Protein AF-A0A969CED5-F1 (afdb_monomer)

pLDDT: mean 92.92, std 8.81, range [43.5, 98.62]

Solvent-accessible surface area (backbone atoms only — not comparable to full-atom values): 10241 Å² total; per-residue (Å²): 134,85,77,53,74,65,59,53,51,52,48,52,52,48,31,50,50,28,45,56,48,41,44,71,44,63,88,87,45,62,66,43,49,50,47,30,44,62,46,35,65,44,70,69,41,52,47,51,28,51,59,56,44,44,72,40,74,67,41,39,47,42,70,74,68,58,76,71,89,70,89,77,58,52,71,65,26,51,71,43,61,86,91,38,68,54,17,51,41,24,50,53,32,61,76,68,73,56,73,89,60,73,77,72,90,67,65,102,41,66,67,51,41,54,52,49,48,53,61,52,42,44,68,54,46,32,61,75,74,65,38,49,94,47,75,48,20,46,47,29,48,34,47,51,46,40,72,73,35,52,67,43,47,42,42,48,48,50,53,53,32,54,55,49,31,23,70,75,77,39,58,85,49,47,63,58,51,52,60,34,68,109

Mean predicted aligned error: 4.31 Å

Nearest PDB structures (foldseek):
  6e12-assembly1_B  TM=9.568E-01  e=4.615E-14  Nostoc sp. PCC 7120 = FACHB-418
  6e12-assembly1_A  TM=9.400E-01  e=1.239E-13  Nostoc sp. PCC 7120 = FACHB-418
  3msq-assembly1_A  TM=8.707E-01  e=7.153E-08  Nostoc punctiforme PCC 73102

Foldseek 3Di:
DDDDPVVVVVLVVQLVVLLVVLLVDDPPPPVSLVSNCVSQLDPVLLVVLLVVLCVDPVSVVCLVVLDDPPDDDLVVLCPDDPVDLSVLLSCQCVVVVHDQDDDDDFPNDSSSSVVRVCVRCVSSQCSVVVQHPPPLSLLLSLLVCCVNRPSRRSSVSVNVSSCVSCVPPNVVCVVSSVVSND

Sequence (182 aa):
MQNTVTEKQQREAQLLEAFINMVKSPDGDVEALGHLFQAASDRYSLQLIIDFLSQEPQGKRAFQERPRLGNVDLEALHQLPKTTLGYHYAVHMLSNNLKVLSAKEIPDDDLAFLTVHTTETHDCWHVVTGCSTHITGEIELEAFYVAQMSASRFWLALLAKNLLKSTLQEIETSGDYMDALC

Secondary structure (DSSP, 8-state):
-PPPHHHHHHHHHHHHHHHHHHHHSPTT-HHHHHHHHHHH--HHHHHHHHHHHTTSHHHHHHHHH-----S--HHHHHTS-TTSHHHHHHHHHHHTT----------S-HHHHHHHHHHHHHHHHHHHH---SSHHHHHHHHHHHHHHSTT-HHHHHHHHHHHHHHHHH-GGGHHHHHHTT-

Structure (mmCIF, N/CA/C/O backbone):
data_AF-A0A969CED5-F1
#
_entry.id   AF-A0A969CED5-F1
#
loop_
_atom_site.group_PDB
_atom_site.id
_atom_site.type_symbol
_atom_site.label_atom_id
_atom_site.label_alt_id
_atom_site.label_comp_id
_atom_site.label_asym_id
_atom_site.label_entity_id
_atom_site.label_seq_id
_atom_site.pdbx_PDB_ins_code
_atom_site.Cartn_x
_atom_site.Cartn_y
_atom_site.Cartn_z
_atom_site.occupancy
_atom_site.B_iso_or_equiv
_atom_site.auth_seq_id
_atom_site.auth_comp_id
_atom_site.auth_asym_id
_atom_site.auth_atom_id
_atom_site.pdbx_PDB_model_num
ATOM 1 N N . MET A 1 1 ? 26.574 6.253 4.425 1.00 43.50 1 MET A N 1
ATOM 2 C CA . MET A 1 1 ? 27.425 5.545 3.442 1.00 43.50 1 MET A CA 1
ATOM 3 C C . MET A 1 1 ? 26.888 5.855 2.056 1.00 43.50 1 MET A C 1
ATOM 5 O O . MET A 1 1 ? 25.709 5.626 1.832 1.00 43.50 1 MET A O 1
ATOM 9 N N . GLN A 1 2 ? 27.692 6.448 1.171 1.00 50.50 2 GLN A N 1
ATOM 10 C CA . GLN A 1 2 ? 27.331 6.594 -0.244 1.00 50.50 2 GLN A CA 1
ATOM 11 C C . GLN A 1 2 ? 27.532 5.235 -0.922 1.00 50.50 2 GLN A C 1
ATOM 13 O O . GLN A 1 2 ? 28.643 4.712 -0.895 1.00 50.50 2 GLN A O 1
ATOM 18 N N . ASN A 1 3 ? 26.464 4.659 -1.479 1.00 56.81 3 ASN A N 1
ATOM 19 C CA . ASN A 1 3 ? 26.548 3.421 -2.255 1.00 56.81 3 ASN A CA 1
ATOM 20 C C . ASN A 1 3 ? 27.474 3.619 -3.458 1.00 56.81 3 ASN A C 1
ATOM 22 O O . ASN A 1 3 ? 27.486 4.688 -4.080 1.00 56.81 3 ASN A O 1
ATOM 26 N N . THR A 1 4 ? 28.225 2.581 -3.801 1.00 73.50 4 THR A N 1
ATOM 27 C CA . THR A 1 4 ? 29.058 2.577 -5.006 1.00 73.50 4 THR A CA 1
ATOM 28 C C . THR A 1 4 ? 28.176 2.670 -6.259 1.00 73.50 4 THR A C 1
ATOM 30 O O . THR A 1 4 ? 27.009 2.272 -6.257 1.00 73.50 4 THR A O 1
ATOM 33 N N . VAL A 1 5 ? 28.717 3.216 -7.355 1.00 72.19 5 VAL A N 1
ATOM 34 C CA . VAL A 1 5 ? 27.982 3.374 -8.628 1.00 72.19 5 VAL A CA 1
ATOM 35 C C . VAL A 1 5 ? 27.380 2.040 -9.100 1.00 72.19 5 VAL A C 1
ATOM 37 O O . VAL A 1 5 ? 26.240 2.011 -9.557 1.00 72.19 5 VAL A O 1
ATOM 40 N N . THR A 1 6 ? 28.102 0.936 -8.899 1.00 78.06 6 THR A N 1
ATOM 41 C CA . THR A 1 6 ? 27.682 -0.422 -9.265 1.00 78.06 6 THR A CA 1
ATOM 42 C C . THR A 1 6 ? 26.478 -0.912 -8.456 1.00 78.06 6 THR A C 1
ATOM 44 O O . THR A 1 6 ? 25.535 -1.449 -9.028 1.00 78.06 6 THR A O 1
ATOM 47 N N . GLU A 1 7 ? 26.451 -0.677 -7.140 1.00 76.69 7 GLU A N 1
ATOM 48 C CA . GLU A 1 7 ? 25.318 -1.061 -6.277 1.00 76.69 7 GLU A CA 1
ATOM 49 C C . GLU A 1 7 ? 24.047 -0.282 -6.632 1.00 76.69 7 GLU A C 1
ATOM 51 O O . GLU A 1 7 ? 22.943 -0.829 -6.623 1.00 76.69 7 GLU A O 1
ATOM 56 N N . LYS A 1 8 ? 24.194 1.003 -6.981 1.00 78.50 8 LYS A N 1
ATOM 57 C CA . LYS A 1 8 ? 23.075 1.830 -7.442 1.00 78.50 8 LYS A CA 1
ATOM 58 C C . LYS A 1 8 ? 22.489 1.290 -8.751 1.00 78.50 8 LYS A C 1
ATOM 60 O O . LYS A 1 8 ? 21.273 1.138 -8.839 1.00 78.50 8 LYS A O 1
ATOM 65 N N . GLN A 1 9 ? 23.344 0.979 -9.724 1.00 84.69 9 GLN A N 1
ATOM 66 C CA . GLN A 1 9 ? 22.935 0.419 -11.016 1.00 84.69 9 GLN A CA 1
ATOM 67 C C . GLN A 1 9 ? 22.266 -0.951 -10.863 1.00 84.69 9 GLN A C 1
ATOM 69 O O . GLN A 1 9 ? 21.246 -1.209 -11.497 1.00 84.69 9 GLN A O 1
ATOM 74 N N . GLN A 1 10 ? 22.791 -1.812 -9.988 1.00 86.31 10 GLN A N 1
ATOM 75 C CA . GLN A 1 10 ? 22.206 -3.126 -9.729 1.00 86.31 10 GLN A CA 1
ATOM 76 C C . GLN A 1 10 ? 20.806 -3.021 -9.110 1.00 86.31 10 GLN A C 1
ATOM 78 O O . GLN A 1 10 ? 19.889 -3.705 -9.559 1.00 86.31 10 GLN A O 1
ATOM 83 N N . ARG A 1 11 ? 20.612 -2.131 -8.128 1.00 85.50 11 ARG A N 1
ATOM 84 C CA . ARG A 1 11 ? 19.289 -1.875 -7.537 1.00 85.50 11 ARG A CA 1
ATOM 85 C C . ARG A 1 11 ? 18.303 -1.334 -8.573 1.00 85.50 11 ARG A C 1
ATOM 87 O O . ARG A 1 11 ? 17.153 -1.752 -8.598 1.00 85.50 11 ARG A O 1
ATOM 94 N N . GLU A 1 12 ? 18.735 -0.388 -9.406 1.00 90.62 12 GLU A N 1
ATOM 95 C CA . GLU A 1 12 ? 17.894 0.167 -10.476 1.00 90.62 12 GLU A CA 1
ATOM 96 C C . GLU A 1 12 ? 17.457 -0.915 -11.469 1.00 90.62 12 GLU A C 1
ATOM 98 O O . GLU A 1 12 ? 16.282 -0.964 -11.823 1.00 90.62 12 GLU A O 1
ATOM 103 N N . ALA A 1 13 ? 18.360 -1.822 -11.850 1.00 93.31 13 ALA A N 1
ATOM 104 C CA . ALA A 1 13 ? 18.027 -2.956 -12.707 1.00 93.31 13 ALA A CA 1
ATOM 105 C C . ALA A 1 13 ? 17.014 -3.908 -12.048 1.00 93.31 13 ALA A C 1
ATOM 107 O O . ALA A 1 13 ? 16.030 -4.274 -12.684 1.00 93.31 13 ALA A O 1
ATOM 108 N N . GLN A 1 14 ? 17.208 -4.254 -10.770 1.00 93.56 14 GLN A N 1
ATOM 109 C CA . GLN A 1 14 ? 16.284 -5.115 -10.018 1.00 93.56 14 GLN A CA 1
ATOM 110 C C . GLN A 1 14 ? 14.892 -4.492 -9.879 1.00 93.56 14 GLN A C 1
ATOM 112 O O . GLN A 1 14 ? 13.887 -5.173 -10.069 1.00 93.56 14 GLN A O 1
ATOM 117 N N . LEU A 1 15 ? 14.825 -3.192 -9.579 1.00 95.31 15 LEU A N 1
ATOM 118 C CA . LEU A 1 15 ? 13.556 -2.475 -9.493 1.00 95.31 15 LEU A CA 1
ATOM 119 C C . LEU A 1 15 ? 12.855 -2.422 -10.850 1.00 95.31 15 LEU A C 1
ATOM 121 O O . LEU A 1 15 ? 11.652 -2.657 -10.914 1.00 95.31 15 LEU A O 1
ATOM 125 N N . LEU A 1 16 ? 13.590 -2.153 -11.931 1.00 97.25 16 LEU A N 1
ATOM 126 C CA . LEU A 1 16 ? 13.022 -2.140 -13.276 1.00 97.25 16 LEU A CA 1
ATOM 127 C C . LEU A 1 16 ? 12.489 -3.522 -13.675 1.00 97.25 16 LEU A C 1
ATOM 129 O O . LEU A 1 16 ? 11.396 -3.615 -14.223 1.00 97.25 16 LEU A O 1
ATOM 133 N N . GLU A 1 17 ? 13.228 -4.590 -13.381 1.00 97.62 17 GLU A N 1
ATOM 134 C CA . GLU A 1 17 ? 12.795 -5.963 -13.647 1.00 97.62 17 GLU A CA 1
ATOM 135 C C . GLU A 1 17 ? 11.512 -6.306 -12.880 1.00 97.62 17 GLU A C 1
ATOM 137 O O . GLU A 1 17 ? 10.526 -6.724 -13.490 1.00 97.62 17 GLU A O 1
ATOM 142 N N . ALA A 1 18 ? 11.484 -6.059 -11.566 1.00 97.81 18 ALA A N 1
ATOM 143 C CA . ALA A 1 18 ? 10.308 -6.311 -10.736 1.00 97.81 18 ALA A CA 1
ATOM 144 C C . ALA A 1 18 ? 9.096 -5.477 -11.185 1.00 97.81 18 ALA A C 1
ATOM 146 O O . ALA A 1 18 ? 7.983 -5.993 -11.268 1.00 97.81 18 ALA A O 1
ATOM 147 N N . PHE A 1 19 ? 9.316 -4.209 -11.542 1.00 98.19 19 PHE A N 1
ATOM 148 C CA . PHE A 1 19 ? 8.282 -3.321 -12.067 1.00 98.19 19 PHE A CA 1
ATOM 149 C C . PHE A 1 19 ? 7.692 -3.841 -13.383 1.00 98.19 19 PHE A C 1
ATOM 151 O O . PHE A 1 19 ? 6.476 -3.956 -13.510 1.00 98.19 19 PHE A O 1
ATOM 158 N N . ILE A 1 20 ? 8.534 -4.210 -14.353 1.00 98.00 20 ILE A N 1
ATOM 159 C CA . ILE A 1 20 ? 8.073 -4.743 -15.643 1.00 98.00 20 ILE A CA 1
ATOM 160 C C . ILE A 1 20 ? 7.352 -6.083 -15.469 1.00 98.00 20 ILE A C 1
ATOM 162 O O . ILE A 1 20 ? 6.373 -6.334 -16.172 1.00 98.00 20 ILE A O 1
ATOM 166 N N . ASN A 1 21 ? 7.801 -6.930 -14.543 1.00 97.75 21 ASN A N 1
ATOM 167 C CA . ASN A 1 21 ? 7.100 -8.170 -14.218 1.00 97.75 21 ASN A CA 1
ATOM 168 C C . ASN A 1 21 ? 5.711 -7.872 -13.635 1.00 97.75 21 ASN A C 1
ATOM 170 O O . ASN A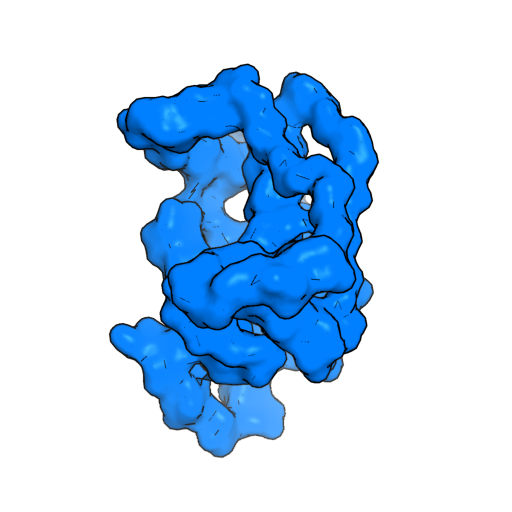 1 21 ? 4.731 -8.410 -14.140 1.00 97.75 21 ASN A O 1
ATOM 174 N N . MET A 1 22 ? 5.599 -6.932 -12.692 1.00 97.75 22 MET A N 1
ATOM 175 C CA . MET A 1 22 ? 4.310 -6.522 -12.120 1.00 97.75 22 MET A CA 1
ATOM 176 C C . MET A 1 22 ? 3.347 -5.928 -13.163 1.00 97.75 22 MET A C 1
ATOM 178 O O . MET A 1 22 ? 2.151 -6.189 -13.109 1.00 97.75 22 MET A O 1
ATOM 182 N N . VAL A 1 23 ? 3.844 -5.163 -14.144 1.00 97.69 23 VAL A N 1
ATOM 183 C CA . VAL A 1 23 ? 3.026 -4.630 -15.260 1.00 97.69 23 VAL A CA 1
ATOM 184 C C . VAL A 1 23 ? 2.427 -5.752 -16.118 1.00 97.69 23 VAL A C 1
ATOM 186 O O . VAL A 1 23 ? 1.328 -5.608 -16.653 1.00 97.69 23 VAL A O 1
ATOM 189 N N . LYS A 1 24 ? 3.156 -6.859 -16.289 1.00 96.44 24 LYS A N 1
ATOM 190 C CA . LYS A 1 24 ? 2.720 -8.013 -17.092 1.00 96.44 24 LYS A CA 1
ATOM 191 C C . LYS A 1 24 ? 1.830 -8.980 -16.313 1.00 96.44 24 LYS A C 1
ATOM 193 O O . LYS A 1 24 ? 1.131 -9.774 -16.937 1.00 96.44 24 LYS A O 1
ATOM 198 N N . SER A 1 25 ? 1.885 -8.941 -14.986 1.00 96.44 25 SER A N 1
ATOM 199 C CA . SER A 1 25 ? 1.093 -9.809 -14.124 1.00 96.44 25 SER A CA 1
ATOM 200 C C . SER A 1 25 ? -0.396 -9.422 -14.104 1.00 96.44 25 SER A C 1
ATOM 202 O O . SER A 1 25 ? -0.753 -8.246 -14.274 1.00 96.44 25 SER A O 1
ATOM 204 N N . PRO A 1 26 ? -1.295 -10.396 -13.869 1.00 93.56 26 PRO A N 1
ATOM 205 C CA . PRO A 1 26 ? -2.687 -10.120 -13.525 1.00 93.56 26 PRO A CA 1
ATOM 206 C C . PRO A 1 26 ? -2.795 -9.244 -12.271 1.00 93.56 26 PRO A C 1
ATOM 208 O O . PRO A 1 26 ? -1.907 -9.251 -11.416 1.00 93.56 26 PRO A O 1
ATOM 211 N N . ASP A 1 27 ? -3.892 -8.501 -12.136 1.00 88.12 27 ASP A N 1
ATOM 212 C CA . ASP A 1 27 ? -4.131 -7.743 -10.906 1.00 88.12 27 ASP A CA 1
ATOM 213 C C . ASP A 1 27 ? -4.367 -8.693 -9.730 1.00 88.12 27 ASP A C 1
ATOM 215 O O . ASP A 1 27 ? -4.957 -9.764 -9.880 1.00 88.12 27 ASP A O 1
ATOM 219 N N . GLY A 1 28 ? -3.847 -8.319 -8.561 1.00 85.38 28 GLY A N 1
ATOM 220 C CA . GLY A 1 28 ? -3.846 -9.181 -7.379 1.00 85.38 28 GLY A CA 1
ATOM 221 C C . GLY A 1 28 ? -2.768 -10.275 -7.372 1.00 85.38 28 GLY A C 1
ATOM 222 O O . GLY A 1 28 ? -2.798 -11.134 -6.492 1.00 85.38 28 GLY A O 1
ATOM 223 N N . ASP A 1 29 ? -1.804 -10.268 -8.303 1.00 95.06 29 ASP A N 1
ATOM 224 C CA . ASP A 1 29 ? -0.639 -11.164 -8.248 1.00 95.06 29 ASP A CA 1
ATOM 225 C C . ASP A 1 29 ? 0.262 -10.827 -7.044 1.00 95.06 29 ASP A C 1
ATOM 227 O O . ASP A 1 29 ? 1.101 -9.922 -7.074 1.00 95.06 29 ASP A O 1
ATOM 231 N N . VAL A 1 30 ? 0.065 -11.581 -5.962 1.00 91.94 30 VAL A N 1
ATOM 232 C CA . VAL A 1 30 ? 0.766 -11.399 -4.685 1.00 91.94 30 VAL A CA 1
ATOM 233 C C . VAL A 1 30 ? 2.266 -11.685 -4.769 1.00 91.94 30 VAL A C 1
ATOM 235 O O . VAL A 1 30 ? 3.037 -11.115 -3.996 1.00 91.94 30 VAL A O 1
ATOM 238 N N . GLU A 1 31 ? 2.702 -12.550 -5.689 1.00 95.44 31 GLU A N 1
ATOM 239 C CA . GLU A 1 31 ? 4.117 -12.897 -5.838 1.00 95.44 31 GLU A CA 1
ATOM 240 C C . GLU A 1 31 ? 4.862 -11.758 -6.536 1.00 95.44 31 GLU A C 1
ATOM 242 O O . GLU A 1 31 ? 5.879 -11.271 -6.030 1.00 95.44 31 GLU A O 1
ATOM 247 N N . ALA A 1 32 ? 4.318 -11.264 -7.650 1.00 97.19 32 ALA A N 1
ATOM 248 C CA . ALA A 1 32 ? 4.867 -10.103 -8.342 1.00 97.19 32 ALA A CA 1
ATOM 249 C C . ALA A 1 32 ? 4.854 -8.848 -7.451 1.00 97.19 32 ALA A C 1
ATOM 251 O O . ALA A 1 32 ? 5.842 -8.106 -7.418 1.00 97.19 32 ALA A O 1
ATOM 252 N N . LEU A 1 33 ? 3.788 -8.657 -6.663 1.00 95.69 33 LEU A N 1
ATOM 253 C CA . LEU A 1 33 ? 3.694 -7.583 -5.673 1.00 95.69 33 LEU A CA 1
ATOM 254 C C . LEU A 1 33 ? 4.808 -7.687 -4.624 1.00 95.69 33 LEU A C 1
ATOM 256 O O . LEU A 1 33 ? 5.460 -6.687 -4.324 1.00 95.69 33 LEU A O 1
ATOM 260 N N . GLY A 1 34 ? 5.061 -8.889 -4.099 1.00 94.81 34 GLY A N 1
ATOM 261 C CA . GLY A 1 34 ? 6.128 -9.142 -3.131 1.00 94.81 34 GLY A CA 1
ATOM 262 C C . GLY A 1 34 ? 7.522 -8.835 -3.686 1.00 94.81 34 GLY A C 1
ATOM 263 O O . GLY A 1 34 ? 8.332 -8.196 -3.009 1.00 94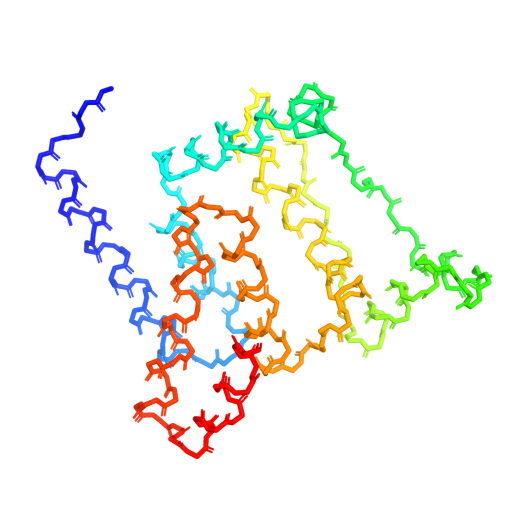.81 34 GLY A O 1
ATOM 264 N N . HIS A 1 35 ? 7.793 -9.212 -4.938 1.00 96.25 35 HIS A N 1
ATOM 265 C CA . HIS A 1 35 ? 9.052 -8.878 -5.610 1.00 96.25 35 HIS A CA 1
ATOM 266 C C . HIS A 1 35 ? 9.216 -7.368 -5.822 1.00 96.25 35 HIS A C 1
ATOM 268 O O . HIS A 1 35 ? 10.293 -6.825 -5.556 1.00 96.25 35 HIS A O 1
ATOM 274 N N . LEU A 1 36 ? 8.157 -6.670 -6.250 1.00 97.06 36 LEU A N 1
ATOM 275 C CA . LEU A 1 36 ? 8.177 -5.212 -6.382 1.00 97.06 36 LEU A CA 1
ATOM 276 C C . LEU A 1 36 ? 8.398 -4.539 -5.025 1.00 97.06 36 LEU A C 1
ATOM 278 O O . LEU A 1 36 ? 9.240 -3.647 -4.916 1.00 97.06 36 LEU A O 1
ATOM 282 N N . PHE A 1 37 ? 7.696 -4.997 -3.987 1.00 94.69 37 PHE A N 1
ATOM 283 C CA . PHE A 1 37 ? 7.855 -4.513 -2.620 1.00 94.69 37 PHE A CA 1
ATOM 284 C C . PHE A 1 37 ? 9.305 -4.633 -2.153 1.00 94.69 37 PHE A C 1
ATOM 286 O O . PHE A 1 37 ? 9.894 -3.647 -1.706 1.00 94.69 37 PHE A O 1
ATOM 293 N N . GLN A 1 38 ? 9.917 -5.806 -2.322 1.00 93.06 38 GLN A N 1
ATOM 294 C CA . GLN A 1 38 ? 11.307 -6.032 -1.942 1.00 93.06 38 GLN A CA 1
ATOM 295 C C . GLN A 1 38 ? 12.275 -5.131 -2.724 1.00 93.06 38 GLN A C 1
ATOM 297 O O . GLN A 1 38 ? 13.184 -4.549 -2.131 1.00 93.06 38 GLN A O 1
ATOM 302 N N . ALA A 1 39 ? 12.085 -4.991 -4.039 1.00 94.44 39 ALA A N 1
ATOM 303 C CA . ALA A 1 39 ? 12.972 -4.195 -4.886 1.00 94.44 39 ALA A CA 1
ATOM 304 C C . ALA A 1 39 ? 12.834 -2.677 -4.653 1.00 94.44 39 ALA A C 1
ATOM 306 O O . ALA A 1 39 ? 13.806 -1.932 -4.811 1.00 94.44 39 ALA A O 1
ATOM 307 N N . ALA A 1 40 ? 11.641 -2.211 -4.271 1.00 93.12 40 ALA A N 1
ATOM 308 C CA . ALA A 1 40 ? 11.347 -0.801 -4.020 1.00 93.12 40 ALA A CA 1
ATOM 309 C C . ALA A 1 40 ? 11.646 -0.351 -2.577 1.00 93.12 40 ALA A C 1
ATOM 311 O O . ALA A 1 40 ? 11.810 0.846 -2.340 1.00 93.12 40 ALA A O 1
ATOM 312 N N . SER A 1 41 ? 11.760 -1.282 -1.625 1.00 88.56 41 SER A N 1
ATOM 313 C CA . SER A 1 41 ? 11.956 -1.002 -0.193 1.00 88.56 41 SER A CA 1
ATOM 314 C C . SER A 1 41 ? 13.428 -0.830 0.190 1.00 88.56 41 SER A C 1
ATOM 316 O O . SER A 1 41 ? 13.980 -1.574 1.003 1.00 88.56 41 SER A O 1
ATOM 318 N N . ASP A 1 42 ? 14.109 0.157 -0.395 1.00 87.69 42 ASP A N 1
ATOM 319 C CA . ASP A 1 42 ? 15.497 0.439 -0.031 1.00 87.69 42 ASP A CA 1
ATOM 320 C C . ASP A 1 42 ? 15.617 1.308 1.228 1.00 87.69 42 ASP A C 1
ATOM 322 O O . ASP A 1 42 ? 14.859 2.252 1.442 1.00 87.69 42 ASP A O 1
ATOM 326 N N . ARG A 1 43 ? 16.663 1.057 2.026 1.00 90.44 43 ARG A N 1
ATOM 327 C CA . ARG A 1 43 ? 16.894 1.770 3.295 1.00 90.44 43 ARG A CA 1
ATOM 328 C C . ARG A 1 43 ? 16.890 3.294 3.169 1.00 90.44 43 ARG A C 1
ATOM 330 O O . ARG A 1 43 ? 16.482 3.966 4.105 1.00 90.44 43 ARG A O 1
ATOM 337 N N . TYR A 1 44 ? 17.359 3.842 2.048 1.00 91.25 44 TYR A N 1
ATOM 338 C CA . TYR A 1 44 ? 17.425 5.291 1.875 1.00 91.25 44 TYR A CA 1
ATOM 339 C C . TYR A 1 44 ? 16.035 5.923 1.742 1.00 91.25 44 TYR A C 1
ATOM 341 O O . TYR A 1 44 ? 15.761 6.895 2.438 1.00 91.25 44 TYR A O 1
ATOM 349 N N . SER A 1 45 ? 15.154 5.377 0.894 1.00 92.69 45 SER A N 1
ATOM 350 C CA . SER A 1 45 ? 13.787 5.904 0.767 1.00 92.69 45 SER A CA 1
ATOM 351 C C . SER A 1 45 ? 12.987 5.710 2.055 1.00 92.69 45 SER A C 1
ATOM 353 O O . SER A 1 45 ? 12.354 6.652 2.521 1.00 92.69 45 SER A O 1
ATOM 355 N N . LEU A 1 46 ? 13.103 4.539 2.689 1.00 93.88 46 LEU A N 1
ATOM 356 C CA . LEU A 1 46 ? 12.43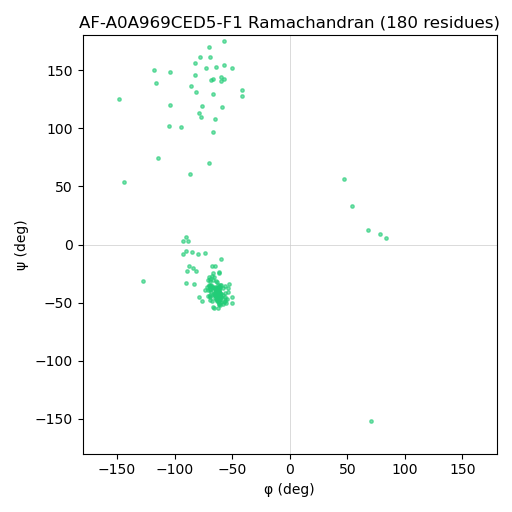7 4.258 3.963 1.00 93.88 46 LEU A CA 1
ATOM 357 C C . LEU A 1 46 ? 12.896 5.204 5.081 1.00 93.88 46 LEU A C 1
ATOM 359 O O . LEU A 1 46 ? 12.062 5.689 5.839 1.00 93.88 46 LEU A O 1
ATOM 363 N N . GLN A 1 47 ? 14.192 5.528 5.159 1.00 95.88 47 GLN A N 1
ATOM 364 C CA . GLN A 1 47 ? 14.686 6.488 6.150 1.00 95.88 47 GLN A CA 1
ATOM 365 C C . GLN A 1 47 ? 14.109 7.890 5.928 1.00 95.88 47 GLN A C 1
ATOM 367 O O . GLN A 1 47 ? 13.742 8.545 6.896 1.00 95.88 47 GLN A O 1
ATOM 372 N N . LEU A 1 48 ? 13.968 8.337 4.674 1.00 96.81 48 LEU A N 1
ATOM 373 C CA . LEU A 1 48 ? 13.339 9.630 4.378 1.00 96.81 48 LEU A CA 1
ATOM 374 C C . LEU A 1 48 ? 11.875 9.676 4.841 1.00 96.81 48 LEU A C 1
ATOM 376 O O . LEU A 1 48 ? 11.449 10.700 5.374 1.00 96.81 48 LEU A O 1
ATOM 380 N N . ILE A 1 49 ? 11.127 8.577 4.687 1.00 97.06 49 ILE A N 1
ATOM 381 C CA . ILE A 1 49 ? 9.752 8.471 5.200 1.00 97.06 49 ILE A CA 1
ATOM 382 C C . ILE A 1 49 ? 9.751 8.581 6.730 1.00 97.06 49 ILE A C 1
ATOM 384 O O . ILE A 1 49 ? 8.979 9.357 7.287 1.00 97.06 49 ILE A O 1
ATOM 388 N N . ILE A 1 50 ? 10.623 7.835 7.415 1.00 96.81 50 ILE A N 1
ATOM 389 C CA . ILE A 1 50 ? 10.718 7.845 8.885 1.00 96.81 50 ILE A CA 1
ATOM 390 C C . ILE A 1 50 ? 11.071 9.243 9.398 1.00 96.81 50 ILE A C 1
ATOM 392 O O . ILE A 1 50 ? 10.419 9.740 10.318 1.00 96.81 50 ILE A O 1
ATOM 396 N N . ASP A 1 51 ? 12.062 9.892 8.786 1.00 97.00 51 ASP A N 1
ATOM 397 C CA . ASP A 1 51 ? 12.499 11.240 9.149 1.00 97.00 51 ASP A CA 1
ATOM 398 C C . ASP A 1 51 ? 11.377 12.264 8.942 1.00 97.00 51 ASP A C 1
ATOM 400 O O . ASP A 1 51 ? 11.210 13.168 9.760 1.00 97.00 51 ASP A O 1
ATOM 404 N N . PHE A 1 52 ? 10.596 12.125 7.867 1.00 97.50 52 PHE A N 1
ATOM 405 C CA . PHE A 1 52 ? 9.437 12.971 7.590 1.00 97.50 52 PHE A CA 1
ATOM 406 C C . PHE A 1 52 ? 8.325 12.763 8.625 1.00 97.50 52 PHE A C 1
ATOM 408 O O . PHE A 1 52 ? 7.914 13.716 9.284 1.00 97.50 52 PHE A O 1
ATOM 415 N N . LEU A 1 53 ? 7.888 11.520 8.840 1.00 97.31 53 LEU A N 1
ATOM 416 C CA . LEU A 1 53 ? 6.812 11.193 9.782 1.00 97.31 53 LEU A CA 1
ATOM 417 C C . LEU A 1 53 ? 7.181 11.530 11.236 1.00 97.31 53 LEU A C 1
ATOM 419 O O . LEU A 1 53 ? 6.319 11.909 12.027 1.00 97.31 53 LEU A O 1
ATOM 423 N N . SER A 1 54 ? 8.462 11.438 11.598 1.00 97.31 54 SER A N 1
ATOM 424 C CA . SER A 1 54 ? 8.956 11.754 12.946 1.00 97.31 54 SER A CA 1
ATOM 425 C C . SER A 1 54 ? 9.001 13.252 13.264 1.00 97.31 54 SER A C 1
ATOM 427 O O . SER A 1 54 ? 9.268 13.618 14.413 1.00 97.31 54 SER A O 1
ATOM 429 N N . GLN A 1 55 ? 8.746 14.127 12.285 1.00 97.06 55 GLN A N 1
ATOM 430 C CA . GLN A 1 55 ? 8.564 15.561 12.536 1.00 97.06 55 GLN A CA 1
ATOM 431 C C . GLN A 1 55 ? 7.252 15.833 13.277 1.00 97.06 55 GLN A C 1
ATOM 433 O O . GLN A 1 55 ? 7.182 16.770 14.073 1.00 97.06 55 GLN A O 1
ATOM 438 N N . GLU A 1 56 ? 6.250 14.972 13.092 1.00 97.56 56 GLU A N 1
ATOM 439 C CA . GLU A 1 56 ? 4.980 15.059 13.800 1.00 97.56 56 GLU A CA 1
ATOM 440 C C . GLU A 1 56 ? 5.047 14.354 15.166 1.00 97.56 56 GLU A C 1
ATOM 442 O O . GLU A 1 56 ? 5.538 13.221 15.260 1.00 97.56 56 GLU A O 1
ATOM 447 N N . PRO A 1 57 ? 4.508 14.951 16.251 1.00 98.31 57 PRO A N 1
ATOM 448 C CA . PRO A 1 57 ? 4.547 14.347 17.584 1.00 98.31 57 PRO A CA 1
ATOM 449 C C . PRO A 1 57 ? 3.937 12.941 17.649 1.00 98.31 57 PRO A C 1
ATOM 451 O O . PRO A 1 57 ? 4.430 12.091 18.393 1.00 98.31 57 PRO A O 1
ATOM 454 N N . GLN A 1 58 ? 2.876 12.690 16.875 1.00 98.06 58 GLN A N 1
ATOM 455 C CA . GLN A 1 58 ? 2.241 11.375 16.790 1.00 98.06 58 GLN A CA 1
ATOM 456 C C . GLN A 1 58 ? 3.137 10.358 16.076 1.00 98.06 58 GLN A C 1
ATOM 458 O O . GLN A 1 58 ? 3.297 9.251 16.583 1.00 98.06 58 GLN A O 1
ATOM 463 N N . GLY A 1 59 ? 3.750 10.729 14.947 1.00 97.38 59 GLY A N 1
ATOM 464 C CA . GLY A 1 59 ? 4.655 9.843 14.212 1.00 97.38 59 GLY A CA 1
ATOM 465 C C . GLY A 1 59 ? 5.887 9.491 15.040 1.00 97.38 59 GLY A C 1
ATOM 466 O O . GLY A 1 59 ? 6.207 8.315 15.207 1.00 97.38 59 GLY A O 1
ATOM 467 N N . LYS A 1 60 ? 6.503 10.486 15.691 1.00 97.56 60 LYS A N 1
ATOM 468 C CA . LYS A 1 60 ? 7.620 10.260 16.618 1.00 97.56 60 LYS A CA 1
ATOM 469 C C . LYS A 1 60 ? 7.258 9.283 17.738 1.00 97.56 60 LYS A C 1
ATOM 471 O O . LYS A 1 60 ? 8.043 8.390 18.047 1.00 97.56 60 LYS A O 1
ATOM 476 N N . ARG A 1 61 ? 6.077 9.442 18.348 1.00 97.81 61 ARG A N 1
ATOM 477 C CA . ARG A 1 61 ? 5.592 8.520 19.384 1.00 97.81 61 ARG A CA 1
ATOM 478 C C . ARG A 1 61 ? 5.366 7.118 18.821 1.00 97.81 61 ARG A C 1
ATOM 480 O O . ARG A 1 61 ? 5.744 6.153 19.472 1.00 97.81 61 ARG A O 1
ATOM 487 N N . ALA A 1 62 ? 4.811 6.997 17.617 1.00 96.94 62 ALA A N 1
ATOM 488 C CA . ALA A 1 62 ? 4.576 5.703 16.985 1.00 96.94 62 ALA A CA 1
ATOM 489 C C . ALA A 1 62 ? 5.879 4.916 16.770 1.00 96.94 62 ALA A C 1
ATOM 491 O O . ALA A 1 62 ? 5.911 3.734 17.087 1.00 96.94 62 ALA A O 1
ATOM 492 N N . PHE A 1 63 ? 6.973 5.552 16.336 1.00 96.25 63 PHE A N 1
ATOM 493 C CA . PHE A 1 63 ? 8.277 4.874 16.219 1.00 96.25 63 PHE A CA 1
ATOM 494 C C . PHE A 1 63 ? 8.885 4.475 17.574 1.00 96.25 63 PHE A C 1
ATOM 496 O O . PHE A 1 63 ? 9.620 3.496 17.652 1.00 96.25 63 PHE A O 1
ATOM 503 N N . GLN A 1 64 ? 8.551 5.186 18.656 1.00 94.56 64 GLN A N 1
ATOM 504 C CA . GLN A 1 64 ? 8.995 4.846 20.014 1.00 94.56 64 GLN A CA 1
ATOM 505 C C . GLN A 1 64 ? 8.182 3.702 20.634 1.00 94.56 64 GLN A C 1
ATOM 507 O O . GLN A 1 64 ? 8.750 2.801 21.246 1.00 94.56 64 GLN A O 1
ATOM 512 N N . GLU A 1 65 ? 6.855 3.749 20.504 1.00 95.06 65 GLU A N 1
ATOM 513 C CA . GLU A 1 65 ? 5.924 2.808 21.144 1.00 95.06 65 GLU A CA 1
ATOM 514 C C . GLU A 1 65 ? 5.639 1.572 20.284 1.00 95.06 65 GLU A C 1
ATOM 516 O O . GLU A 1 65 ? 5.248 0.532 20.810 1.00 95.06 65 GLU A O 1
ATOM 521 N N . ARG A 1 66 ? 5.837 1.688 18.968 1.00 94.31 66 ARG A N 1
ATOM 522 C CA . ARG A 1 66 ? 5.616 0.657 17.945 1.00 94.31 66 ARG A CA 1
ATOM 523 C C . ARG A 1 66 ? 4.268 -0.059 18.092 1.00 94.31 66 ARG A C 1
ATOM 525 O O . ARG A 1 66 ? 4.237 -1.287 18.221 1.00 94.31 66 ARG A O 1
ATOM 532 N N . PRO A 1 67 ? 3.145 0.689 18.090 1.00 93.62 67 PRO A N 1
ATOM 533 C CA . PRO A 1 67 ? 1.822 0.114 18.288 1.00 93.62 67 PRO A CA 1
ATOM 534 C C . PRO A 1 67 ? 1.503 -0.923 17.207 1.00 93.62 67 PRO A C 1
ATOM 536 O O . PRO A 1 67 ? 1.804 -0.729 16.031 1.00 93.62 67 PRO A O 1
ATOM 539 N N . ARG A 1 68 ? 0.860 -2.016 17.621 1.00 91.44 68 ARG A N 1
ATOM 540 C CA . ARG A 1 68 ? 0.419 -3.113 16.752 1.00 91.44 68 ARG A CA 1
ATOM 541 C C . ARG A 1 68 ? -1.094 -3.235 16.797 1.00 91.44 68 ARG A C 1
ATOM 543 O O . ARG A 1 68 ? -1.683 -3.006 17.853 1.00 91.44 68 ARG A O 1
ATOM 550 N N . LEU A 1 69 ? -1.707 -3.692 15.705 1.00 90.50 69 LEU A N 1
ATOM 551 C CA . LEU A 1 69 ? -3.120 -4.102 15.733 1.00 90.50 69 LEU A CA 1
ATOM 552 C C . LEU A 1 69 ? -3.368 -5.260 16.711 1.00 90.50 69 LEU A C 1
ATOM 554 O O . LEU A 1 69 ? -4.404 -5.312 17.369 1.00 90.50 69 LEU A O 1
ATOM 558 N N . GLY A 1 70 ? -2.396 -6.167 16.836 1.00 87.06 70 GLY A N 1
ATOM 559 C CA . GLY A 1 70 ? -2.499 -7.336 17.704 1.00 87.06 70 GLY A CA 1
ATOM 560 C C . GLY A 1 70 ? -3.501 -8.367 17.182 1.00 87.06 70 GLY A C 1
ATOM 561 O O . GLY A 1 70 ? -3.711 -8.502 15.978 1.00 87.06 70 GLY A O 1
ATOM 562 N N . ASN A 1 71 ? -4.097 -9.130 18.099 1.00 89.56 71 ASN A N 1
ATOM 563 C CA . ASN A 1 71 ? -5.103 -10.127 17.745 1.00 89.56 71 ASN A CA 1
ATOM 564 C C . ASN A 1 71 ? -6.447 -9.436 17.506 1.00 89.56 71 ASN A C 1
ATOM 566 O O . ASN A 1 71 ? -7.050 -8.918 18.446 1.00 89.56 71 ASN A O 1
ATOM 570 N N . VAL A 1 72 ? -6.918 -9.468 16.261 1.00 93.50 72 VAL A N 1
ATOM 571 C CA . VAL A 1 72 ? -8.207 -8.892 15.874 1.00 93.50 72 VAL A CA 1
ATOM 572 C C . VAL A 1 72 ? -9.232 -10.003 15.668 1.00 93.50 72 VAL A C 1
ATOM 574 O O . VAL A 1 72 ? -9.060 -10.871 14.815 1.00 93.50 72 VAL A O 1
ATOM 577 N N . ASP A 1 73 ? -10.311 -9.955 16.444 1.00 95.94 73 ASP A N 1
ATOM 578 C CA . ASP A 1 73 ? -11.462 -10.848 16.319 1.00 95.94 73 ASP A CA 1
ATOM 579 C C . ASP A 1 73 ? -12.538 -10.179 15.449 1.00 95.94 73 ASP A C 1
ATOM 581 O O . ASP A 1 73 ? -13.272 -9.295 15.900 1.00 95.94 73 ASP A O 1
ATOM 585 N N . LEU A 1 74 ? -12.607 -10.580 14.175 1.00 97.50 74 LEU A N 1
ATOM 586 C CA . LEU A 1 74 ? -13.558 -10.015 13.211 1.00 97.50 74 LEU A CA 1
ATOM 587 C C . LEU A 1 74 ? -15.016 -10.289 13.599 1.00 97.50 74 LEU A C 1
ATOM 589 O O . LEU A 1 74 ? -15.885 -9.462 13.331 1.00 97.50 74 LEU A O 1
ATOM 593 N N . GLU A 1 75 ? -15.295 -11.421 14.241 1.00 97.25 75 GLU A N 1
ATOM 594 C CA . GLU A 1 75 ? -16.648 -11.800 14.643 1.00 97.25 75 GLU A CA 1
ATOM 595 C C . GLU A 1 75 ? -17.117 -10.913 15.795 1.00 97.25 75 GLU A C 1
ATOM 597 O O . GLU A 1 75 ? -18.226 -10.374 15.738 1.00 97.25 75 GLU A O 1
ATOM 602 N N . ALA A 1 76 ? -16.251 -10.679 16.784 1.00 97.75 76 ALA A N 1
ATOM 603 C CA . ALA A 1 76 ? -16.512 -9.743 17.873 1.00 97.75 76 ALA A CA 1
ATOM 604 C C . ALA A 1 76 ? -16.677 -8.303 17.366 1.00 97.75 76 ALA A C 1
ATOM 606 O O . ALA A 1 76 ? -17.617 -7.611 17.766 1.00 97.75 76 ALA A O 1
ATOM 607 N N . LEU A 1 77 ? -15.811 -7.853 16.451 1.00 98.25 77 LEU A N 1
ATOM 608 C CA . LEU A 1 77 ? -15.917 -6.523 15.846 1.00 98.25 77 LEU A CA 1
ATOM 609 C C . LEU A 1 77 ? -17.219 -6.346 15.049 1.00 98.25 77 LEU A C 1
ATOM 611 O O . LEU A 1 77 ? -17.832 -5.279 15.109 1.00 98.25 77 LEU A O 1
ATOM 615 N N . HIS A 1 78 ? -17.692 -7.388 14.362 1.00 98.19 78 HIS A N 1
ATOM 616 C CA . HIS A 1 78 ? -18.945 -7.345 13.606 1.00 98.19 78 HIS A CA 1
ATOM 617 C C . HIS A 1 78 ? -20.194 -7.206 14.500 1.00 98.19 78 HIS A C 1
ATOM 619 O O . HIS A 1 78 ? -21.246 -6.787 14.018 1.00 98.19 78 HIS A O 1
ATOM 625 N N . GLN A 1 79 ? -20.095 -7.502 15.802 1.00 98.44 79 GLN A N 1
ATOM 626 C CA . GLN A 1 79 ? -21.182 -7.277 16.768 1.00 98.44 79 GLN A CA 1
ATOM 627 C C . GLN A 1 79 ? -21.223 -5.848 17.335 1.00 98.44 79 GLN A C 1
ATOM 629 O O . GLN A 1 79 ? -22.148 -5.508 18.078 1.00 98.44 79 GLN A O 1
ATOM 634 N N . LEU A 1 80 ? -20.240 -4.997 17.021 1.00 98.62 80 LEU A N 1
ATOM 635 C CA . LEU A 1 80 ? -20.224 -3.609 17.481 1.00 98.62 80 LEU A CA 1
ATOM 636 C C . LEU A 1 80 ? -21.323 -2.765 16.803 1.00 98.62 80 LEU A C 1
ATOM 638 O O . LEU A 1 80 ? -21.837 -3.131 15.744 1.00 98.62 80 LEU A O 1
ATOM 642 N N . PRO A 1 81 ? -21.691 -1.600 17.374 1.00 98.56 81 PRO A N 1
ATOM 643 C CA . PRO A 1 81 ? -22.643 -0.700 16.735 1.00 98.56 81 PRO A CA 1
ATOM 644 C C . PRO A 1 81 ? -22.189 -0.286 15.331 1.00 98.56 81 PRO A C 1
ATOM 646 O O . PRO A 1 81 ? -21.014 0.023 15.114 1.00 98.56 81 PRO A O 1
ATOM 649 N N . LYS A 1 82 ? -23.149 -0.176 14.403 1.00 98.19 82 LYS A N 1
ATOM 650 C CA . LYS A 1 82 ? -22.905 0.190 12.995 1.00 98.19 82 LYS A CA 1
ATOM 651 C C . LYS A 1 82 ? -22.248 1.556 12.789 1.00 98.19 82 LYS A C 1
ATOM 653 O O . LYS A 1 82 ? -21.834 1.858 11.688 1.00 98.19 82 LYS A O 1
ATOM 658 N N . THR A 1 83 ? -22.179 2.389 13.822 1.00 97.62 83 THR A N 1
ATOM 659 C CA . THR A 1 83 ? -21.538 3.710 13.787 1.00 97.62 83 THR A CA 1
ATOM 660 C C . THR A 1 83 ? -20.047 3.663 14.133 1.00 97.62 83 THR A C 1
ATOM 662 O O . THR A 1 83 ? -19.429 4.712 14.286 1.00 97.62 83 THR A O 1
ATOM 665 N N . THR A 1 84 ? -19.474 2.477 14.353 1.00 98.38 84 THR A N 1
ATOM 666 C CA . THR A 1 84 ? -18.084 2.314 14.799 1.00 98.38 84 THR A CA 1
ATOM 667 C C . THR A 1 84 ? -17.172 1.863 13.667 1.00 98.38 84 THR A C 1
ATOM 669 O O . THR A 1 84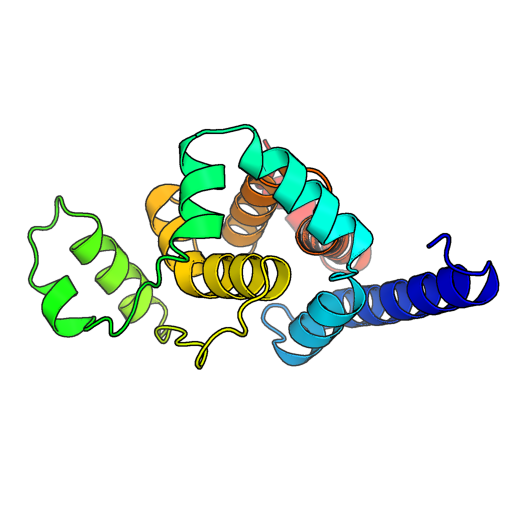 ? -17.573 1.078 12.809 1.00 98.38 84 THR A O 1
ATOM 672 N N . LEU A 1 85 ? -15.906 2.291 13.719 1.00 98.19 85 LEU A N 1
ATOM 673 C CA . LEU A 1 85 ? -14.869 1.811 12.803 1.00 98.19 85 LEU A CA 1
ATOM 674 C C . LEU A 1 85 ? -14.730 0.284 12.855 1.00 98.19 85 LEU A C 1
ATOM 676 O O . LEU A 1 85 ? -14.630 -0.348 11.814 1.00 98.19 85 LEU A O 1
ATOM 680 N N . GLY A 1 86 ? -14.774 -0.312 14.053 1.00 98.25 86 GLY A N 1
ATOM 681 C CA . GLY A 1 86 ? -14.637 -1.760 14.223 1.00 98.25 86 GLY A CA 1
ATOM 682 C C . GLY A 1 86 ? -15.692 -2.553 13.449 1.00 98.25 86 GLY A C 1
ATOM 683 O O . GLY A 1 86 ? -15.341 -3.503 12.754 1.00 98.25 86 GLY A O 1
ATOM 684 N N . TYR A 1 87 ? -16.958 -2.116 13.489 1.00 98.62 87 TYR A N 1
ATOM 685 C CA . TYR A 1 87 ? -18.020 -2.731 12.689 1.00 98.62 87 TYR A CA 1
ATOM 686 C C . TYR A 1 87 ? -17.715 -2.651 11.188 1.00 98.62 87 TYR A C 1
ATOM 688 O O . TYR A 1 87 ? -17.765 -3.663 10.492 1.00 98.62 87 TYR A O 1
ATOM 696 N N . HIS A 1 88 ? -17.364 -1.462 10.690 1.00 98.56 88 HIS A N 1
ATOM 697 C CA . HIS A 1 88 ? -17.074 -1.264 9.269 1.00 98.56 88 HIS A CA 1
ATOM 698 C C . HIS A 1 88 ? -15.831 -2.031 8.802 1.00 98.56 88 HIS A C 1
ATOM 700 O O . HIS A 1 88 ? -15.862 -2.618 7.723 1.00 98.56 88 HIS A O 1
ATOM 706 N N . TYR A 1 89 ? -14.787 -2.102 9.629 1.00 98.25 89 TYR A N 1
ATOM 707 C CA . TYR A 1 89 ? -13.606 -2.922 9.372 1.00 98.25 89 TYR A CA 1
ATOM 708 C C . TYR A 1 89 ? -13.960 -4.404 9.267 1.00 98.25 89 TYR A C 1
ATOM 710 O O . TYR A 1 89 ? -13.604 -5.051 8.286 1.00 98.25 89 TYR A O 1
ATOM 718 N N . ALA A 1 90 ? -14.742 -4.936 10.208 1.00 98.31 90 ALA A N 1
ATOM 719 C CA . ALA A 1 90 ? -15.176 -6.327 10.139 1.00 98.31 90 ALA A CA 1
ATOM 720 C C . ALA A 1 90 ? -16.014 -6.620 8.886 1.00 98.31 90 ALA A C 1
ATOM 722 O O . ALA A 1 90 ? -15.777 -7.621 8.212 1.00 98.31 90 ALA A O 1
ATOM 723 N N . VAL A 1 91 ? -16.955 -5.738 8.533 1.00 98.19 91 VAL A N 1
ATOM 724 C CA . VAL A 1 91 ? -17.755 -5.876 7.305 1.00 98.19 91 VAL A CA 1
ATOM 725 C C . VAL A 1 91 ? -16.867 -5.861 6.060 1.00 98.19 91 VAL A C 1
ATOM 727 O O . VAL A 1 91 ? -17.039 -6.716 5.190 1.00 98.19 91 VAL A O 1
ATOM 730 N N . HIS A 1 92 ? -15.909 -4.936 5.975 1.00 97.94 92 HIS A N 1
ATOM 731 C CA . HIS A 1 92 ? -14.959 -4.855 4.865 1.00 97.94 92 HIS A CA 1
ATOM 732 C C . HIS A 1 92 ? -14.156 -6.153 4.720 1.00 97.94 92 HIS A C 1
ATOM 734 O O . HIS A 1 92 ? -14.158 -6.754 3.646 1.00 97.94 92 HIS A O 1
ATOM 740 N N . MET A 1 93 ? -13.558 -6.642 5.809 1.00 97.81 93 MET A N 1
ATOM 741 C CA . MET A 1 93 ? -12.753 -7.865 5.788 1.00 97.81 93 MET A CA 1
ATOM 742 C C . MET A 1 93 ? -13.580 -9.093 5.382 1.00 97.81 93 MET A C 1
ATOM 744 O O . MET A 1 93 ? -13.183 -9.851 4.498 1.00 97.81 93 MET A O 1
ATOM 748 N N . LEU A 1 94 ? -14.754 -9.278 5.996 1.00 97.25 94 LEU A N 1
ATOM 749 C CA . LEU A 1 94 ? -15.608 -10.447 5.763 1.00 97.25 94 LEU A CA 1
ATOM 750 C C . LEU A 1 94 ? -16.214 -10.455 4.353 1.00 97.25 94 LEU A C 1
ATOM 752 O O 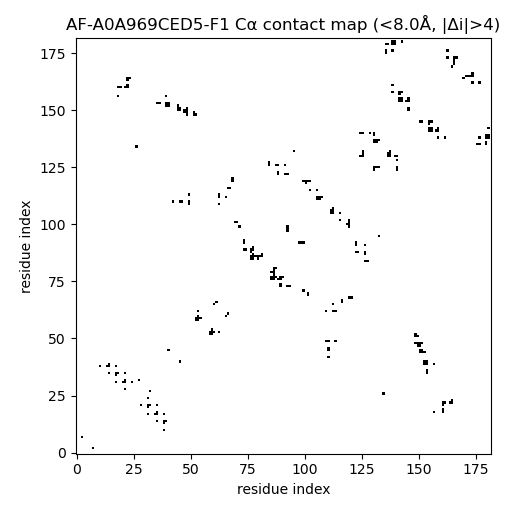. LEU A 1 94 ? -16.255 -11.504 3.716 1.00 97.25 94 LEU A O 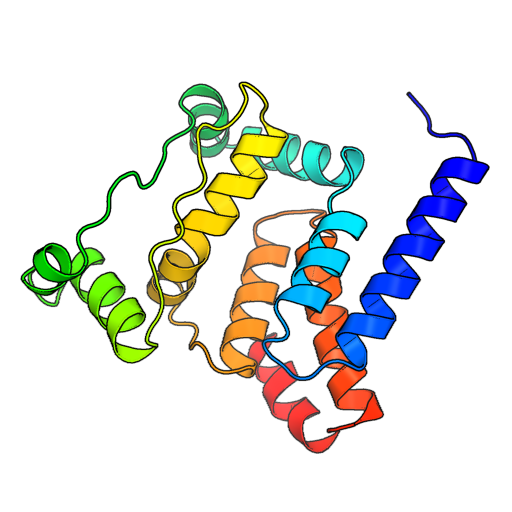1
ATOM 756 N N . SER A 1 95 ? -16.665 -9.303 3.847 1.00 96.56 95 SER A N 1
ATOM 757 C CA . SER A 1 95 ? -17.274 -9.211 2.509 1.00 96.56 95 SER A CA 1
ATOM 758 C C . SER A 1 95 ? -16.273 -9.435 1.374 1.00 96.56 95 SER A C 1
ATOM 760 O O . SER A 1 95 ? -16.645 -9.984 0.338 1.00 96.56 95 SER A O 1
ATOM 762 N N . ASN A 1 96 ? -15.004 -9.081 1.590 1.00 95.12 96 ASN A N 1
ATOM 763 C CA . ASN A 1 96 ? -13.921 -9.284 0.629 1.00 95.12 96 ASN A CA 1
ATOM 764 C C . ASN A 1 96 ? -13.159 -10.608 0.835 1.00 95.12 96 ASN A C 1
ATOM 766 O O . ASN A 1 96 ? -12.207 -10.884 0.111 1.00 95.12 96 ASN A O 1
ATOM 770 N N . ASN A 1 97 ? -13.572 -11.455 1.789 1.00 94.94 97 ASN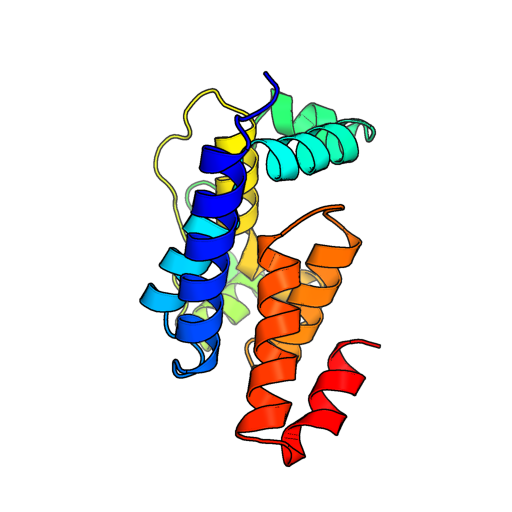 A N 1
ATOM 771 C CA . ASN A 1 97 ? -12.873 -12.693 2.172 1.00 94.94 97 ASN A CA 1
ATOM 772 C C . ASN A 1 97 ? -11.392 -12.478 2.551 1.00 94.94 97 ASN A C 1
ATOM 774 O O . ASN A 1 97 ? -10.542 -13.344 2.318 1.00 94.94 97 ASN A O 1
ATOM 778 N N . LEU A 1 98 ? -11.087 -11.325 3.145 1.00 93.75 98 LEU A N 1
ATOM 779 C CA . LEU A 1 98 ? -9.748 -10.954 3.586 1.00 93.75 98 LEU A CA 1
ATOM 780 C C . LEU A 1 98 ? -9.433 -11.568 4.949 1.00 93.75 98 LEU A C 1
ATOM 782 O O . LEU A 1 98 ? -10.314 -11.895 5.749 1.00 93.75 98 LEU A O 1
ATOM 786 N N . LYS A 1 99 ? -8.139 -11.717 5.227 1.00 92.00 99 LYS A N 1
ATOM 787 C CA . LYS A 1 99 ? -7.637 -12.215 6.509 1.00 92.00 99 LYS A CA 1
ATOM 788 C C . LYS A 1 99 ? -6.834 -11.125 7.182 1.00 92.00 99 LYS A C 1
ATOM 790 O O . LYS A 1 99 ? -6.026 -10.477 6.531 1.00 92.00 99 LYS A O 1
ATOM 795 N N . VAL A 1 100 ? -7.010 -10.989 8.494 1.00 90.00 100 VAL A N 1
ATOM 796 C CA . VAL A 1 100 ? -6.189 -10.082 9.299 1.00 90.00 100 VAL A CA 1
ATOM 797 C C . VAL A 1 100 ? -4.728 -10.491 9.148 1.00 90.00 100 VAL A C 1
ATOM 799 O O . VAL A 1 100 ? -4.339 -11.611 9.497 1.00 90.00 100 VAL A O 1
ATOM 802 N N . LEU A 1 101 ? -3.922 -9.581 8.615 1.00 84.81 101 LEU A N 1
ATOM 803 C CA . LEU A 1 101 ? -2.494 -9.790 8.469 1.00 84.81 101 LEU A CA 1
ATOM 804 C C . LEU A 1 101 ? -1.823 -9.588 9.827 1.00 84.81 101 LEU A C 1
ATOM 806 O O . LEU A 1 101 ? -1.718 -8.473 10.329 1.00 84.81 101 LEU A O 1
ATOM 810 N N . SER A 1 102 ? -1.338 -10.674 10.428 1.00 69.44 102 SER A N 1
ATOM 811 C CA . SER A 1 102 ? -0.501 -10.604 11.624 1.00 69.44 102 SER A CA 1
ATOM 812 C C . SER A 1 102 ? 0.951 -10.886 11.250 1.00 69.44 102 SER A C 1
ATOM 814 O O . SER A 1 102 ? 1.349 -12.043 11.074 1.00 69.44 102 SER A O 1
ATOM 816 N N . ALA A 1 103 ? 1.775 -9.846 11.142 1.00 63.75 103 ALA A N 1
ATOM 817 C CA . ALA A 1 103 ? 3.216 -10.060 11.108 1.00 63.75 103 ALA A CA 1
ATOM 818 C C . ALA A 1 103 ? 3.691 -10.563 12.481 1.00 63.75 103 ALA A C 1
ATOM 820 O O . ALA A 1 103 ? 3.215 -10.082 13.517 1.00 63.75 103 ALA A O 1
ATOM 821 N N . LYS A 1 104 ? 4.652 -11.499 12.474 1.00 64.31 104 LYS A N 1
ATOM 822 C CA . LYS A 1 104 ? 5.395 -11.935 13.672 1.00 64.31 104 LYS A CA 1
ATOM 823 C C . LYS A 1 104 ? 6.098 -10.740 14.342 1.00 64.31 104 LYS A C 1
ATOM 825 O O . LYS A 1 104 ? 6.041 -9.617 13.842 1.00 64.31 104 LYS A O 1
ATOM 830 N N . GLU A 1 105 ? 6.720 -10.981 15.497 1.00 67.62 105 GLU A N 1
ATOM 831 C CA . GLU A 1 105 ? 7.510 -9.978 16.224 1.00 67.62 105 GLU A CA 1
ATOM 832 C C . GLU A 1 105 ? 8.363 -9.134 15.269 1.00 67.62 105 GLU A C 1
ATOM 834 O O . GLU A 1 105 ? 9.078 -9.665 14.416 1.00 67.62 105 GLU A O 1
ATOM 839 N N . ILE A 1 106 ? 8.239 -7.813 15.394 1.00 67.56 106 ILE A N 1
ATOM 840 C CA . ILE A 1 106 ? 9.039 -6.877 14.611 1.00 67.56 106 ILE A CA 1
ATOM 841 C C . ILE A 1 106 ? 10.388 -6.767 15.319 1.00 67.56 106 ILE A C 1
ATOM 843 O O . ILE A 1 106 ? 10.400 -6.550 16.534 1.00 67.56 106 ILE A O 1
ATOM 847 N N . PRO A 1 107 ? 11.514 -6.888 14.601 1.00 73.69 107 PRO A N 1
ATOM 848 C CA . PRO A 1 107 ? 12.805 -6.464 15.126 1.00 73.69 107 PRO A CA 1
ATOM 849 C C . PRO A 1 107 ? 12.729 -5.035 15.692 1.00 73.69 107 PRO A C 1
ATOM 851 O O . PRO A 1 107 ? 11.928 -4.228 15.224 1.00 73.69 107 PRO A O 1
ATOM 854 N N . ASP A 1 108 ? 13.572 -4.708 16.673 1.00 80.25 108 ASP A N 1
ATOM 855 C CA . ASP A 1 108 ? 13.720 -3.340 17.197 1.00 80.25 108 ASP A CA 1
ATOM 856 C C . ASP A 1 108 ? 14.409 -2.438 16.151 1.00 80.25 108 ASP A C 1
ATOM 858 O O . ASP A 1 108 ? 15.591 -2.113 16.245 1.00 80.25 108 ASP A O 1
ATOM 862 N N . ASP A 1 109 ? 13.679 -2.141 15.075 1.00 90.44 109 ASP A N 1
ATOM 863 C CA . ASP A 1 109 ? 14.125 -1.440 13.875 1.00 90.44 109 ASP A CA 1
ATOM 864 C C . ASP A 1 109 ? 12.953 -0.638 13.290 1.00 90.44 109 ASP A C 1
ATOM 866 O O . ASP A 1 109 ? 11.880 -1.177 13.007 1.00 90.44 109 ASP A O 1
ATOM 870 N N . ASP A 1 110 ? 13.157 0.664 13.093 1.00 94.69 110 ASP A N 1
ATOM 871 C CA . ASP A 1 110 ? 12.098 1.577 12.644 1.00 94.69 110 ASP A CA 1
ATOM 872 C C . ASP A 1 110 ? 11.628 1.272 11.217 1.00 94.69 110 ASP A C 1
ATOM 874 O O . ASP A 1 110 ? 10.454 1.459 10.896 1.00 94.69 110 ASP A O 1
ATOM 878 N N . LEU A 1 111 ? 12.514 0.746 10.364 1.00 93.31 111 LEU A N 1
ATOM 879 C CA . LEU A 1 111 ? 12.171 0.353 8.996 1.00 93.31 111 LEU A CA 1
ATOM 880 C C . LEU A 1 111 ? 11.257 -0.876 8.998 1.00 93.31 111 LEU A C 1
ATOM 882 O O . LEU A 1 111 ? 10.264 -0.917 8.262 1.00 93.31 111 LEU A O 1
ATOM 886 N N . ALA A 1 112 ? 11.568 -1.862 9.844 1.00 92.00 112 ALA A N 1
ATOM 887 C CA . ALA A 1 112 ? 10.706 -3.014 10.061 1.00 92.00 112 ALA A CA 1
ATOM 888 C C . ALA A 1 112 ? 9.347 -2.595 10.647 1.00 92.00 112 ALA A C 1
ATOM 890 O O . ALA A 1 112 ? 8.314 -3.077 10.178 1.00 92.00 112 ALA A O 1
ATOM 891 N N . PHE A 1 113 ? 9.329 -1.658 11.605 1.00 94.62 113 PHE A N 1
ATOM 892 C CA . PHE A 1 113 ? 8.082 -1.120 12.155 1.00 94.62 113 PHE A CA 1
ATOM 893 C C . PHE A 1 113 ? 7.229 -0.430 11.090 1.00 94.62 113 PHE A C 1
ATOM 895 O O . PHE A 1 113 ? 6.067 -0.797 10.939 1.00 94.62 113 PHE A O 1
ATOM 902 N N . LEU A 1 114 ? 7.795 0.497 10.311 1.00 94.75 114 LEU A N 1
ATOM 903 C CA . LEU A 1 114 ? 7.078 1.191 9.235 1.00 94.75 114 LEU A CA 1
ATOM 904 C C . LEU A 1 114 ? 6.444 0.198 8.253 1.00 94.75 114 LEU A C 1
ATOM 906 O O . LEU A 1 114 ? 5.265 0.319 7.918 1.00 94.75 114 LEU A O 1
ATOM 910 N N . THR A 1 115 ? 7.218 -0.799 7.825 1.00 92.00 115 THR A N 1
ATOM 911 C CA . THR A 1 115 ? 6.769 -1.827 6.878 1.00 92.00 115 THR A CA 1
ATOM 912 C C . THR A 1 115 ? 5.592 -2.623 7.433 1.00 92.00 115 THR A C 1
ATOM 914 O O . THR A 1 115 ? 4.551 -2.748 6.785 1.00 92.00 115 THR A O 1
ATOM 917 N N . VAL A 1 116 ? 5.737 -3.150 8.648 1.00 92.44 116 VAL A N 1
ATOM 918 C CA . VAL A 1 116 ? 4.713 -3.994 9.266 1.00 92.44 116 VAL A CA 1
ATOM 919 C C . VAL A 1 116 ? 3.470 -3.190 9.617 1.00 92.44 116 VAL A C 1
ATOM 921 O O . VAL A 1 116 ? 2.372 -3.647 9.324 1.00 92.44 116 VAL A O 1
ATOM 924 N N . HIS A 1 117 ? 3.630 -1.999 10.194 1.00 94.31 117 HIS A N 1
ATOM 925 C CA . HIS A 1 117 ? 2.512 -1.142 10.573 1.00 94.31 117 HIS A CA 1
ATOM 926 C C . HIS A 1 117 ? 1.683 -0.730 9.351 1.00 94.31 117 HIS A C 1
ATOM 928 O O . HIS A 1 117 ? 0.457 -0.802 9.377 1.00 94.31 117 HIS A O 1
ATOM 934 N N . THR A 1 118 ? 2.344 -0.366 8.249 1.00 93.88 118 THR A N 1
ATOM 935 C CA . THR A 1 118 ? 1.652 -0.031 6.994 1.00 93.88 118 THR A CA 1
ATOM 936 C C . THR A 1 118 ? 0.912 -1.245 6.430 1.00 93.88 118 THR A C 1
ATOM 938 O O . THR A 1 118 ? -0.224 -1.114 5.991 1.00 93.88 118 THR A O 1
ATOM 941 N N . THR A 1 119 ? 1.521 -2.433 6.498 1.00 92.38 119 THR A N 1
ATOM 942 C CA . THR A 1 119 ? 0.916 -3.678 5.997 1.00 92.38 119 THR A CA 1
ATOM 943 C C . THR A 1 119 ? -0.295 -4.103 6.827 1.00 92.38 119 THR A C 1
ATOM 945 O O . THR A 1 119 ? -1.341 -4.412 6.274 1.00 92.38 119 THR A O 1
ATOM 948 N N . GLU A 1 120 ? -0.177 -4.127 8.156 1.00 93.25 120 GLU A N 1
ATOM 949 C CA . GLU A 1 120 ? -1.257 -4.613 9.024 1.00 93.25 120 GLU A CA 1
ATOM 950 C C . GLU A 1 120 ? -2.460 -3.664 9.030 1.00 93.25 120 GLU A C 1
ATOM 952 O O . GLU A 1 120 ? -3.595 -4.112 9.150 1.00 93.25 120 GLU A O 1
ATOM 957 N N . THR A 1 121 ? -2.222 -2.358 8.870 1.00 95.94 121 THR A N 1
ATOM 958 C CA . THR A 1 121 ? -3.287 -1.348 8.873 1.00 95.94 121 THR A CA 1
ATOM 959 C C . THR A 1 121 ? -3.877 -1.064 7.496 1.00 95.94 121 THR A C 1
ATOM 961 O O . THR A 1 121 ? -4.852 -0.322 7.431 1.00 95.94 121 THR A O 1
ATOM 964 N N . HIS A 1 122 ? -3.342 -1.630 6.410 1.00 96.19 122 HIS A N 1
ATOM 965 C CA . HIS A 1 122 ? -3.769 -1.344 5.033 1.00 96.19 122 HIS A CA 1
ATOM 966 C C . HIS A 1 122 ? -5.291 -1.438 4.834 1.00 96.19 122 HIS A C 1
ATOM 968 O O . HIS A 1 122 ? -5.926 -0.468 4.423 1.00 96.19 122 HIS A O 1
ATOM 974 N N . ASP A 1 123 ? -5.902 -2.540 5.267 1.00 97.31 123 ASP A N 1
ATOM 975 C CA . ASP A 1 123 ? -7.355 -2.729 5.172 1.00 97.31 123 ASP A CA 1
ATOM 976 C C . ASP A 1 123 ? -8.146 -1.762 6.077 1.00 97.31 123 ASP A C 1
ATOM 978 O O . ASP A 1 123 ? -9.303 -1.433 5.811 1.00 97.31 123 ASP A O 1
ATOM 982 N N . CYS A 1 124 ? -7.543 -1.254 7.161 1.00 97.50 124 CYS A N 1
ATOM 983 C CA . CYS A 1 124 ? -8.154 -0.172 7.936 1.00 97.50 124 CYS A CA 1
ATOM 984 C C . CYS A 1 124 ? -8.172 1.135 7.138 1.00 97.50 124 CYS A C 1
ATOM 986 O O . CYS A 1 124 ? -9.132 1.898 7.260 1.00 97.50 124 CYS A O 1
ATOM 988 N N . TRP A 1 125 ? -7.142 1.394 6.328 1.00 98.25 125 TRP A N 1
ATOM 989 C CA . TRP A 1 125 ? -7.074 2.599 5.509 1.00 98.25 125 TRP A CA 1
ATOM 990 C C . TRP A 1 125 ? -8.157 2.617 4.438 1.00 98.25 125 TRP A C 1
ATOM 992 O O . TRP A 1 125 ? -8.827 3.638 4.353 1.00 98.25 125 TRP A O 1
ATOM 1002 N N . HIS A 1 126 ? -8.444 1.499 3.758 1.00 98.25 126 HIS A N 1
ATOM 1003 C CA . HIS A 1 126 ? -9.610 1.399 2.861 1.00 98.25 126 HIS A CA 1
ATOM 1004 C C . HIS A 1 126 ? -10.906 1.873 3.528 1.00 98.25 126 HIS A C 1
ATOM 1006 O O . HIS A 1 126 ? -11.683 2.638 2.961 1.00 98.25 126 HIS A O 1
ATOM 1012 N N . VAL A 1 127 ? -11.143 1.444 4.768 1.00 98.19 127 VAL A N 1
ATOM 1013 C CA . VAL A 1 127 ? -12.371 1.780 5.498 1.00 98.19 127 VAL A CA 1
ATOM 1014 C C . VAL A 1 127 ? -12.407 3.246 5.920 1.00 98.19 127 VAL A C 1
ATOM 1016 O O . VAL A 1 127 ? -13.467 3.867 5.882 1.00 98.19 127 VAL A O 1
ATOM 1019 N N . VAL A 1 128 ? -11.269 3.798 6.342 1.00 98.44 128 VAL A N 1
ATOM 1020 C CA . VAL A 1 128 ? -11.174 5.191 6.799 1.00 98.44 128 VAL A CA 1
ATOM 1021 C C . VAL A 1 128 ? -11.254 6.173 5.631 1.00 98.44 128 VAL A C 1
ATOM 1023 O O . VAL A 1 128 ? -11.888 7.218 5.775 1.00 98.44 128 VAL A O 1
ATOM 1026 N N . THR A 1 129 ? -10.636 5.856 4.493 1.00 98.00 129 THR A N 1
ATOM 1027 C CA . THR A 1 129 ? -10.669 6.706 3.295 1.00 98.00 129 THR A CA 1
ATOM 1028 C C . THR A 1 129 ? -11.945 6.511 2.479 1.00 98.00 129 THR A C 1
ATOM 1030 O O . THR A 1 129 ? -12.348 7.418 1.762 1.00 98.00 129 THR A O 1
ATOM 1033 N N . GLY A 1 130 ? -12.611 5.361 2.614 1.00 97.31 130 GLY A N 1
ATOM 1034 C CA . GLY A 1 130 ? -13.766 4.990 1.796 1.00 97.31 130 GLY A CA 1
ATOM 1035 C C . GLY A 1 130 ? -13.390 4.362 0.451 1.00 97.31 130 GLY A C 1
ATOM 1036 O O . GLY A 1 130 ? -14.285 4.070 -0.343 1.00 97.31 130 GLY A O 1
ATOM 1037 N N . CYS A 1 131 ? -12.099 4.117 0.207 1.00 97.50 131 CYS A N 1
ATOM 1038 C CA . CYS A 1 131 ? -11.611 3.483 -1.011 1.00 97.50 131 CYS A CA 1
ATOM 1039 C C . CYS A 1 131 ? -12.083 2.025 -1.090 1.00 97.50 131 CYS A C 1
ATOM 1041 O O . CYS A 1 131 ? -11.904 1.238 -0.155 1.00 97.50 131 CYS A O 1
ATOM 1043 N N . SER A 1 132 ? -12.668 1.643 -2.226 1.00 95.44 132 SER A N 1
ATOM 1044 C CA . SER A 1 132 ? -13.054 0.247 -2.477 1.00 95.44 132 SER A CA 1
ATOM 1045 C C . SER A 1 132 ? -11.833 -0.664 -2.684 1.00 95.44 132 SER A C 1
ATOM 1047 O O . SER A 1 132 ? -10.719 -0.180 -2.845 1.00 95.44 132 SER A O 1
ATOM 1049 N N . THR A 1 133 ? -12.055 -1.979 -2.722 1.00 94.81 133 THR A N 1
ATOM 1050 C CA . THR A 1 133 ? -11.048 -3.011 -3.059 1.00 94.81 133 THR A CA 1
ATOM 1051 C C . THR A 1 133 ? -11.005 -3.334 -4.560 1.00 94.81 133 THR A C 1
ATOM 1053 O O . THR A 1 133 ? -10.373 -4.296 -4.997 1.00 94.81 133 THR A O 1
ATOM 1056 N N . HIS A 1 134 ? -11.743 -2.580 -5.380 1.00 94.44 134 HIS A N 1
ATOM 1057 C CA . HIS A 1 134 ? -11.617 -2.649 -6.834 1.00 94.44 134 HIS A CA 1
ATOM 1058 C C . HIS A 1 134 ? -10.375 -1.881 -7.286 1.00 94.44 134 HIS A C 1
ATOM 1060 O O . HIS A 1 134 ? -9.900 -1.006 -6.573 1.00 94.44 134 HIS A O 1
ATOM 1066 N N . ILE A 1 135 ? -9.897 -2.144 -8.505 1.00 94.75 135 ILE A N 1
ATOM 1067 C CA . ILE A 1 135 ? -8.642 -1.566 -9.014 1.00 94.75 135 ILE A CA 1
ATOM 1068 C C . ILE A 1 135 ? -8.610 -0.032 -8.903 1.00 94.75 135 ILE A C 1
ATOM 1070 O O . ILE A 1 135 ? -7.599 0.529 -8.502 1.00 94.75 135 ILE A O 1
ATOM 1074 N N . THR A 1 136 ? -9.714 0.658 -9.196 1.00 96.50 136 THR A N 1
ATOM 1075 C CA . THR A 1 136 ? -9.790 2.120 -9.048 1.00 96.50 136 THR A CA 1
ATOM 1076 C C . THR A 1 136 ? -9.701 2.574 -7.590 1.00 96.50 136 THR A C 1
ATOM 1078 O O . THR A 1 136 ? -9.050 3.573 -7.313 1.00 96.50 136 THR A O 1
ATOM 1081 N N . GLY A 1 137 ? -10.289 1.825 -6.653 1.00 97.19 137 GLY A N 1
ATOM 1082 C CA . GLY A 1 137 ? -10.161 2.098 -5.220 1.00 97.19 137 GLY A CA 1
ATOM 1083 C C . GLY A 1 137 ? -8.756 1.817 -4.682 1.00 97.19 137 GLY A C 1
ATOM 1084 O O . GLY A 1 137 ? -8.265 2.571 -3.848 1.00 97.19 137 GLY A O 1
ATOM 1085 N N . GLU A 1 138 ? -8.072 0.797 -5.205 1.00 97.12 138 GLU A N 1
ATOM 1086 C CA . GLU A 1 138 ? -6.653 0.561 -4.913 1.00 97.12 138 GLU A CA 1
ATOM 1087 C C . GLU A 1 138 ? -5.787 1.722 -5.412 1.00 97.12 138 GLU A C 1
ATOM 1089 O O . GLU A 1 138 ? -4.965 2.236 -4.663 1.00 97.12 138 GLU A O 1
ATOM 1094 N N . 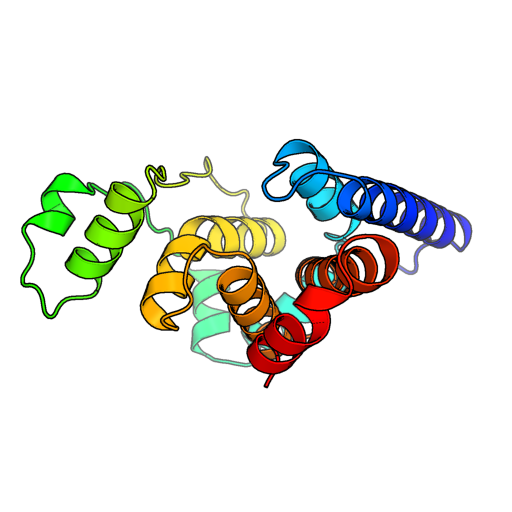ILE A 1 139 ? -6.008 2.202 -6.641 1.00 97.62 139 ILE A N 1
ATOM 1095 C CA . ILE A 1 139 ? -5.282 3.356 -7.202 1.00 97.62 139 ILE A CA 1
ATOM 1096 C C . ILE A 1 139 ? -5.514 4.620 -6.364 1.00 97.62 139 ILE A C 1
ATOM 1098 O O . ILE A 1 139 ? -4.562 5.350 -6.078 1.00 97.62 139 ILE A O 1
ATOM 1102 N N . GLU A 1 140 ? -6.754 4.868 -5.941 1.00 98.12 140 GLU A N 1
ATOM 1103 C CA . GLU A 1 140 ? -7.095 5.987 -5.058 1.00 98.12 140 GLU A CA 1
ATOM 1104 C C . GLU A 1 140 ? -6.339 5.885 -3.722 1.00 98.12 140 GLU A C 1
ATOM 1106 O O . GLU A 1 140 ? -5.720 6.851 -3.261 1.00 98.12 140 GLU A O 1
ATOM 1111 N N . LEU A 1 141 ? -6.303 4.691 -3.121 1.00 97.81 141 LEU A N 1
ATOM 1112 C CA . LEU A 1 141 ? -5.592 4.471 -1.866 1.00 97.81 141 LEU A CA 1
ATOM 1113 C C . LEU A 1 141 ? -4.062 4.550 -2.032 1.00 97.81 141 LEU A C 1
ATOM 1115 O O . LEU A 1 141 ? -3.372 5.112 -1.179 1.00 97.81 141 LEU A O 1
ATOM 1119 N N . GLU A 1 142 ? -3.508 4.044 -3.131 1.00 97.12 142 GLU A N 1
ATOM 1120 C CA . GLU A 1 142 ? -2.093 4.186 -3.491 1.00 97.12 142 GLU A CA 1
ATOM 1121 C C . GLU A 1 142 ? -1.704 5.670 -3.632 1.00 97.12 142 GLU A C 1
ATOM 1123 O O . GLU A 1 142 ? -0.657 6.090 -3.124 1.00 97.12 142 GLU A O 1
ATOM 1128 N N . ALA A 1 143 ? -2.554 6.487 -4.263 1.00 97.19 143 ALA A N 1
ATOM 1129 C CA . ALA A 1 143 ? -2.363 7.933 -4.380 1.00 97.19 143 ALA A CA 1
ATOM 1130 C C . ALA A 1 143 ? -2.387 8.619 -3.013 1.00 97.19 143 ALA A C 1
ATOM 1132 O O . ALA A 1 143 ? -1.501 9.428 -2.704 1.00 97.19 143 ALA A O 1
ATOM 1133 N N . PHE A 1 144 ? -3.336 8.231 -2.160 1.00 97.56 144 PHE A N 1
ATOM 1134 C CA . PHE A 1 144 ? -3.385 8.670 -0.772 1.00 97.56 144 PHE A CA 1
ATOM 1135 C C . PHE A 1 144 ? -2.0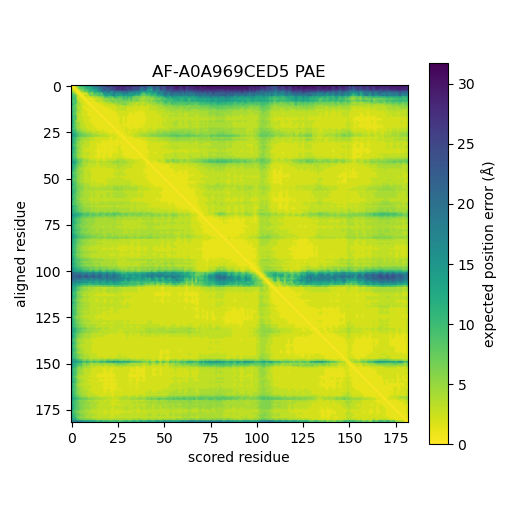81 8.329 -0.031 1.00 97.56 144 PHE A C 1
ATOM 1137 O O . PHE A 1 144 ? -1.488 9.205 0.605 1.00 97.56 144 PHE A O 1
ATOM 1144 N N . TYR A 1 145 ? -1.559 7.106 -0.162 1.00 97.12 145 TYR A N 1
ATOM 1145 C CA . TYR A 1 145 ? -0.284 6.724 0.452 1.00 97.12 145 TYR A CA 1
ATOM 1146 C C . TYR A 1 145 ? 0.896 7.549 -0.054 1.00 97.12 145 TYR A C 1
ATOM 1148 O O . TYR A 1 145 ? 1.721 7.973 0.756 1.00 97.12 145 TYR A O 1
ATOM 1156 N N . VAL A 1 146 ? 0.995 7.802 -1.361 1.00 95.62 146 VAL A N 1
ATOM 1157 C CA . VAL A 1 146 ? 2.062 8.650 -1.920 1.00 95.62 146 VAL A CA 1
ATOM 1158 C C . VAL A 1 146 ? 1.988 10.070 -1.354 1.00 95.62 146 VAL A C 1
ATOM 1160 O O . VAL A 1 146 ? 3.029 10.652 -1.042 1.00 95.62 146 VAL A O 1
ATOM 1163 N N . ALA A 1 147 ? 0.782 10.611 -1.165 1.00 95.69 147 ALA A N 1
ATOM 1164 C CA . ALA A 1 147 ? 0.588 11.926 -0.563 1.00 95.69 147 ALA A CA 1
ATOM 1165 C C . ALA A 1 147 ? 0.978 11.969 0.930 1.00 95.69 147 ALA A C 1
ATOM 1167 O O . ALA A 1 147 ? 1.537 12.968 1.383 1.00 95.69 147 ALA A O 1
ATOM 1168 N N . GLN A 1 148 ? 0.714 10.901 1.694 1.00 95.81 148 GLN A N 1
ATOM 1169 C CA . GLN A 1 148 ? 1.018 10.831 3.133 1.00 95.81 148 GLN A CA 1
ATOM 1170 C C . GLN A 1 148 ? 2.475 10.437 3.439 1.00 95.81 148 GLN A C 1
ATOM 1172 O O . GLN A 1 148 ? 3.052 10.887 4.429 1.00 95.81 148 GLN A O 1
ATOM 1177 N N . MET A 1 149 ? 3.083 9.580 2.615 1.00 90.06 149 MET A N 1
ATOM 1178 C CA . MET A 1 149 ? 4.398 8.972 2.846 1.00 90.06 149 MET A CA 1
ATOM 1179 C C . MET A 1 149 ? 5.405 9.451 1.801 1.00 90.06 149 MET A C 1
ATOM 1181 O O . MET A 1 149 ? 5.787 8.716 0.884 1.00 90.06 149 MET A O 1
ATOM 1185 N N . SER A 1 150 ? 5.841 10.702 1.967 1.00 78.00 150 SER A N 1
ATOM 1186 C CA . SER A 1 150 ? 6.863 11.344 1.132 1.00 78.00 150 SER A CA 1
ATOM 1187 C C . SER A 1 150 ? 8.020 10.392 0.802 1.00 78.00 150 SER A C 1
ATOM 1189 O O . SER A 1 150 ? 8.553 9.725 1.682 1.00 78.00 150 SER A O 1
ATOM 1191 N N . ALA A 1 151 ? 8.427 10.341 -0.469 1.00 89.06 151 ALA A N 1
ATOM 1192 C CA . ALA A 1 151 ? 9.508 9.491 -0.981 1.00 89.06 151 ALA A CA 1
ATOM 1193 C C . ALA A 1 151 ? 9.264 7.963 -0.979 1.00 89.06 151 ALA A C 1
ATOM 1195 O O . ALA A 1 151 ? 10.209 7.215 -1.255 1.00 89.06 151 ALA A O 1
ATOM 1196 N N . SER A 1 152 ? 8.032 7.476 -0.764 1.00 90.94 152 SER A N 1
ATOM 1197 C CA . SER A 1 152 ? 7.724 6.047 -0.935 1.00 90.94 152 SER A CA 1
ATOM 1198 C C . SER A 1 152 ? 7.868 5.590 -2.388 1.00 90.94 152 SER A C 1
ATOM 1200 O O . SER A 1 152 ? 7.039 5.885 -3.248 1.00 90.94 152 SER A O 1
ATOM 1202 N N . ARG A 1 153 ? 8.924 4.812 -2.660 1.00 94.50 153 ARG A N 1
ATOM 1203 C CA . ARG A 1 153 ? 9.153 4.203 -3.979 1.00 94.50 153 ARG A CA 1
ATOM 1204 C C . ARG A 1 153 ? 8.142 3.119 -4.304 1.00 94.50 153 ARG A C 1
ATOM 1206 O O . ARG A 1 153 ? 7.789 2.982 -5.466 1.00 94.50 153 ARG A O 1
ATOM 1213 N N . PHE A 1 154 ? 7.707 2.351 -3.308 1.00 95.56 154 PHE A N 1
ATOM 1214 C CA . PHE A 1 154 ? 6.792 1.234 -3.520 1.00 95.56 154 PHE A CA 1
ATOM 1215 C C . PHE A 1 154 ? 5.419 1.716 -3.996 1.00 95.56 154 PHE A C 1
ATOM 1217 O O . PHE A 1 154 ? 4.981 1.325 -5.074 1.00 95.56 154 PHE A O 1
ATOM 1224 N N . TRP A 1 155 ? 4.795 2.633 -3.251 1.00 95.69 155 TRP A N 1
ATOM 1225 C CA . TRP A 1 155 ? 3.483 3.182 -3.608 1.00 95.69 155 TRP A CA 1
ATOM 1226 C C . TRP A 1 155 ? 3.534 3.962 -4.925 1.00 95.69 155 TRP A C 1
ATOM 1228 O O . TRP A 1 155 ? 2.682 3.782 -5.791 1.00 95.69 155 TRP A O 1
ATOM 1238 N N . LEU A 1 156 ? 4.597 4.744 -5.145 1.00 95.94 156 LEU A N 1
ATOM 1239 C CA . LEU A 1 156 ? 4.793 5.446 -6.415 1.00 95.94 156 LEU A CA 1
ATOM 1240 C C . LEU A 1 156 ? 4.985 4.479 -7.598 1.00 95.94 156 LEU A C 1
ATOM 1242 O O . LEU A 1 156 ? 4.505 4.746 -8.699 1.00 95.94 156 LEU A O 1
ATOM 1246 N N . ALA A 1 157 ? 5.677 3.356 -7.387 1.00 96.56 157 ALA A N 1
ATOM 1247 C CA . ALA A 1 157 ? 5.842 2.328 -8.407 1.00 96.56 157 ALA A CA 1
ATOM 1248 C C . ALA A 1 157 ? 4.524 1.609 -8.719 1.00 96.56 157 ALA A C 1
ATOM 1250 O O . ALA A 1 157 ? 4.300 1.279 -9.878 1.00 96.56 157 ALA A O 1
ATOM 1251 N N . LEU A 1 158 ? 3.637 1.395 -7.743 1.00 96.75 158 LEU A N 1
ATOM 1252 C CA . LEU A 1 158 ? 2.314 0.820 -8.004 1.00 96.75 158 LEU A CA 1
ATOM 1253 C C . LEU A 1 158 ? 1.447 1.740 -8.871 1.00 96.75 158 LEU A C 1
ATOM 1255 O O . LEU A 1 158 ? 0.955 1.287 -9.907 1.00 96.75 158 LEU A O 1
ATOM 1259 N N . LEU A 1 159 ? 1.403 3.040 -8.561 1.00 96.31 159 LEU A N 1
ATOM 1260 C CA . LEU A 1 159 ? 0.723 4.029 -9.404 1.00 96.31 159 LEU A CA 1
ATOM 1261 C C . LEU A 1 159 ? 1.278 4.031 -10.832 1.00 96.31 159 LEU A C 1
ATOM 1263 O O . LEU A 1 159 ? 0.535 3.920 -11.808 1.00 96.31 159 LEU A O 1
ATOM 1267 N N . ALA A 1 160 ? 2.605 4.100 -10.972 1.00 97.50 160 ALA A N 1
ATOM 1268 C CA . ALA A 1 160 ? 3.251 4.071 -12.280 1.00 97.50 160 ALA A CA 1
ATOM 1269 C C . ALA A 1 160 ? 2.977 2.756 -13.032 1.00 97.50 160 ALA A C 1
ATOM 1271 O O . ALA A 1 160 ? 2.797 2.771 -14.252 1.00 97.50 160 ALA A O 1
ATOM 1272 N N . LYS A 1 161 ? 2.912 1.624 -12.319 1.00 97.12 161 LYS A N 1
ATOM 1273 C CA . LYS A 1 161 ? 2.569 0.313 -12.881 1.00 97.12 161 LYS A CA 1
ATOM 1274 C C . LYS A 1 161 ? 1.143 0.315 -13.412 1.00 97.12 161 LYS A C 1
ATOM 1276 O O . LYS A 1 161 ? 0.940 -0.132 -14.537 1.00 97.12 161 LYS A O 1
ATOM 1281 N N . ASN A 1 162 ? 0.184 0.822 -12.640 1.00 97.00 162 ASN A N 1
ATOM 1282 C CA . ASN A 1 162 ? -1.230 0.872 -13.017 1.00 97.00 162 ASN A CA 1
ATOM 1283 C C . ASN A 1 162 ? -1.440 1.726 -14.277 1.00 97.00 162 ASN A C 1
ATOM 1285 O O . ASN A 1 162 ? -2.048 1.265 -15.245 1.00 97.00 162 ASN A O 1
ATOM 1289 N N . LEU A 1 163 ? -0.824 2.910 -14.330 1.00 97.31 163 LEU A N 1
ATOM 1290 C CA . LEU A 1 163 ? -0.873 3.783 -15.508 1.00 97.31 163 LEU A CA 1
ATOM 1291 C C . LEU A 1 163 ? -0.209 3.154 -16.741 1.00 97.31 163 LEU A C 1
ATOM 1293 O O . LEU A 1 163 ? -0.742 3.239 -17.852 1.00 97.31 163 LEU A O 1
ATOM 1297 N N . LEU A 1 164 ? 0.939 2.491 -16.569 1.00 97.94 164 LEU A N 1
ATOM 1298 C CA . LEU A 1 164 ? 1.613 1.821 -17.680 1.00 97.94 164 LEU A CA 1
ATOM 1299 C C . LEU A 1 164 ? 0.828 0.599 -18.174 1.00 97.94 164 LEU A C 1
ATOM 1301 O O . LEU A 1 164 ? 0.750 0.379 -19.382 1.00 97.94 164 LEU A O 1
ATOM 1305 N N . LYS A 1 165 ? 0.228 -0.180 -17.270 1.00 97.00 165 LYS A N 1
ATOM 1306 C CA . LYS A 1 165 ? -0.605 -1.330 -17.632 1.00 97.00 165 LYS A CA 1
ATOM 1307 C C . LYS A 1 165 ? -1.828 -0.889 -18.436 1.00 97.00 165 LYS A C 1
ATOM 1309 O O . LYS A 1 165 ? -2.028 -1.427 -19.522 1.00 97.00 165 LYS A O 1
ATOM 1314 N N . SER A 1 166 ? -2.541 0.149 -17.989 1.00 97.00 166 SER A N 1
ATOM 1315 C CA . SER A 1 166 ? -3.636 0.761 -18.762 1.00 97.00 166 SER A CA 1
ATOM 1316 C C . SER A 1 166 ? -3.151 1.212 -20.143 1.00 97.00 166 SER A C 1
ATOM 1318 O O . SER A 1 166 ? -3.695 0.797 -21.161 1.00 97.00 166 SER A O 1
ATOM 1320 N N . THR A 1 167 ? -2.030 1.937 -20.208 1.00 97.69 167 THR A N 1
ATOM 1321 C CA . THR A 1 167 ? -1.459 2.409 -21.482 1.00 97.69 167 THR A CA 1
ATOM 1322 C C . THR A 1 167 ? -1.143 1.276 -22.469 1.00 97.69 167 THR A C 1
ATOM 1324 O O . THR A 1 167 ? -1.296 1.451 -23.677 1.00 97.69 167 THR A O 1
ATOM 1327 N N . LEU A 1 168 ? -0.662 0.128 -21.982 1.00 97.12 168 LEU A N 1
ATOM 1328 C CA . LEU A 1 168 ? -0.210 -0.979 -22.829 1.00 97.12 168 LEU A CA 1
ATOM 1329 C C . LEU A 1 168 ? -1.309 -1.990 -23.176 1.00 97.12 168 LEU A C 1
ATOM 1331 O O . LEU A 1 168 ? -1.222 -2.613 -24.234 1.00 97.12 168 LEU A O 1
ATOM 1335 N N . GLN A 1 169 ? -2.266 -2.216 -22.274 1.00 94.94 169 GLN A N 1
ATOM 1336 C CA . GLN A 1 169 ? -3.162 -3.379 -22.323 1.00 94.94 169 GLN A CA 1
ATOM 1337 C C . GLN A 1 169 ? -4.650 -3.010 -22.259 1.00 94.94 169 GLN A C 1
ATOM 1339 O O . GLN A 1 169 ? -5.453 -3.721 -22.853 1.00 94.94 169 GLN A O 1
ATOM 1344 N N . GLU A 1 170 ? -5.013 -1.923 -21.572 1.00 93.50 170 GLU A N 1
ATOM 1345 C CA . GLU A 1 170 ? -6.395 -1.628 -21.152 1.00 93.50 170 GLU A CA 1
ATOM 1346 C C . GLU A 1 170 ? -6.666 -0.114 -21.225 1.00 93.50 170 GLU A C 1
ATOM 1348 O O . GLU A 1 170 ? -7.024 0.524 -20.239 1.00 93.50 170 GLU A O 1
ATOM 1353 N N . ILE A 1 171 ? -6.419 0.512 -22.379 1.00 97.19 171 ILE A N 1
ATOM 1354 C CA . ILE A 1 171 ? -6.428 1.982 -22.510 1.00 97.19 171 ILE A CA 1
ATOM 1355 C C . ILE A 1 171 ? -7.795 2.609 -22.187 1.00 97.19 171 ILE A C 1
ATOM 1357 O O . ILE A 1 171 ? -7.882 3.776 -21.804 1.00 97.19 171 ILE A O 1
ATOM 1361 N N . GLU A 1 172 ? -8.870 1.838 -22.307 1.00 97.56 172 GLU A N 1
ATOM 1362 C CA . GLU A 1 172 ? -10.229 2.209 -21.927 1.00 97.56 172 GLU A CA 1
ATOM 1363 C C . GLU A 1 172 ? -10.390 2.518 -20.433 1.00 97.56 172 GLU A C 1
ATOM 1365 O O . GLU A 1 172 ? -11.266 3.306 -20.087 1.00 97.56 172 GLU A O 1
ATOM 1370 N N . THR A 1 173 ? -9.528 1.979 -19.562 1.00 96.62 173 THR A N 1
ATOM 1371 C CA . THR A 1 173 ? -9.565 2.252 -18.112 1.00 96.62 173 THR A CA 1
ATOM 1372 C C . THR A 1 173 ? -8.929 3.590 -17.742 1.00 96.62 173 THR A C 1
ATOM 1374 O O . THR A 1 173 ? -9.030 4.031 -16.600 1.00 96.62 173 THR A O 1
ATOM 1377 N N . SER A 1 174 ? -8.282 4.268 -18.698 1.00 96.31 174 SER A N 1
ATOM 1378 C CA . SER A 1 174 ? -7.504 5.481 -18.428 1.00 96.31 174 SER A CA 1
ATOM 1379 C C . SER A 1 174 ? -8.322 6.624 -17.824 1.00 96.31 174 SER A C 1
ATOM 1381 O O . SER A 1 174 ? -7.798 7.341 -16.979 1.00 96.31 174 SER A O 1
ATOM 1383 N N . GLY A 1 175 ? -9.593 6.787 -18.210 1.00 97.31 175 GLY A N 1
ATOM 1384 C CA . GLY A 1 175 ? -10.489 7.779 -17.603 1.00 97.31 175 GLY A CA 1
ATOM 1385 C C . GLY A 1 175 ? -10.718 7.501 -16.119 1.00 97.31 175 GLY A C 1
ATOM 1386 O O . GLY A 1 175 ? -10.391 8.336 -15.281 1.00 97.31 175 GLY A O 1
ATOM 1387 N N . ASP A 1 176 ? -11.166 6.285 -15.805 1.00 97.12 176 ASP A N 1
ATOM 1388 C CA . ASP A 1 176 ? -11.444 5.854 -14.433 1.00 97.12 176 ASP A CA 1
ATOM 1389 C C . ASP A 1 176 ? -10.186 5.906 -13.546 1.00 97.12 176 ASP A C 1
ATOM 1391 O O . ASP A 1 176 ? -10.260 6.265 -12.371 1.00 97.12 176 ASP A O 1
ATOM 1395 N N . TYR A 1 177 ? -9.010 5.581 -14.098 1.00 96.88 177 TYR A N 1
ATOM 1396 C CA . TYR A 1 177 ? -7.741 5.650 -13.362 1.00 96.88 177 TYR A CA 1
ATOM 1397 C C . TYR A 1 177 ? -7.322 7.094 -13.084 1.00 96.88 177 TYR A C 1
ATOM 1399 O O . TYR A 1 177 ? -6.760 7.365 -12.028 1.00 96.88 177 TYR A O 1
ATOM 1407 N N . MET A 1 178 ? -7.581 8.024 -14.008 1.00 97.19 178 MET A N 1
ATOM 1408 C CA . MET A 1 178 ? -7.308 9.443 -13.774 1.00 97.19 178 MET A CA 1
ATOM 1409 C C . MET A 1 178 ? -8.293 10.059 -12.780 1.00 97.19 178 MET A C 1
ATOM 1411 O O . MET A 1 178 ? -7.868 10.876 -11.966 1.00 97.19 178 MET A O 1
ATOM 1415 N N . ASP A 1 179 ? -9.560 9.645 -12.807 1.00 96.75 179 ASP A N 1
ATOM 1416 C CA . ASP A 1 179 ? -10.564 10.064 -11.826 1.00 96.75 179 ASP A CA 1
ATOM 1417 C C . ASP A 1 179 ? -10.194 9.580 -10.416 1.00 96.75 179 ASP A C 1
ATOM 1419 O O . ASP A 1 179 ? -10.304 10.346 -9.465 1.00 96.75 179 ASP A O 1
ATOM 1423 N N . ALA A 1 180 ? -9.660 8.361 -10.278 1.00 96.12 180 ALA A N 1
ATOM 1424 C CA . ALA A 1 180 ? -9.159 7.839 -9.001 1.00 96.12 180 ALA A CA 1
ATOM 1425 C C . ALA A 1 180 ? -7.936 8.598 -8.443 1.00 96.12 180 ALA A C 1
ATOM 1427 O O . ALA A 1 180 ? -7.617 8.475 -7.263 1.00 96.12 180 ALA A O 1
ATOM 1428 N N . LEU A 1 181 ? -7.222 9.360 -9.278 1.00 93.81 181 LEU A N 1
ATOM 1429 C CA . LEU A 1 181 ? -6.043 10.140 -8.880 1.00 93.81 181 LEU A CA 1
ATOM 1430 C C . LEU A 1 181 ? -6.364 11.590 -8.475 1.00 93.81 181 LEU A C 1
ATOM 1432 O O . LEU A 1 181 ? -5.448 12.301 -8.047 1.00 93.81 181 LEU A O 1
ATOM 1436 N N . CYS A 1 182 ? -7.603 12.045 -8.676 1.00 77.94 182 CYS A N 1
ATOM 1437 C CA . CYS A 1 182 ? -8.029 13.441 -8.535 1.00 77.94 182 CYS A CA 1
ATOM 1438 C C . CYS A 1 182 ? -8.811 13.687 -7.239 1.00 77.94 182 CYS A C 1
ATOM 1440 O O . CYS A 1 182 ? -8.574 14.759 -6.630 1.00 77.94 182 CYS A O 1
#

Radius of gyration: 17.62 Å; Cα contacts (8 Å, |Δi|>4): 166; chains: 1; bounding box: 52×28×44 Å